Protein AF-A0A535V5L6-F1 (afdb_monomer)

Nearest PDB structures (foldseek):
  7eby-assembly6_F  TM=8.629E-01  e=5.676E-06  Cupriavidus sp. P4-10-C
  4pem-assembly1_B  TM=7.982E-01  e=2.302E-06  Kluyvera cryocrescens
  7ea4-assembly2_B  TM=8.739E-01  e=1.592E-05  Cupriavidus sp. P4-10-C
  4pem-assembly4_H  TM=7.936E-01  e=7.835E-06  Kluyvera cryocrescens
  7ea4-assembly1_A  TM=8.095E-01  e=2.061E-05  Cupriavidus sp. P4-10-C

Secondary structure (DSSP, 8-state):
--HHHHHHHHTT--SS-EEEEEE-TTS-EEEEEES--EEESSS-TTSPPPTTTTTSEEEE--GGGSSEEES-TT-----SS---S-TT-SS----TTTSS--SHHHHHHHHHHHH-SS--HHHHHHHHT--B-HHHHHHHHHHHHHHTTS---HHHHHHHHHH--SS--BTTS-----------

Foldseek 3Di:
DDPVVVLVVLVPAAAAWDWDWDADPVLKTKIFRRYWAFDFQDDDPVDDDDPPRNRDGPDTDPSVLGQMDICDPVSDDDDPQADRDDPPRPGDPDDPPPRGDPCQLVVVVVVLVVVDPDDDPVSVVCSVPAQADSVLVVVLVVVLVVVVPDDDDPVVVVVNVVSDDDDGNGPPDDDDPDPPDDDD

Mean predicted aligned error: 8.03 Å

pLDDT: mean 85.67, std 18.07, range [24.45, 97.88]

Sequence (184 aa):
TNFSQFHSALRLWTAPTQNFVYADDQGHIGMIAAGYYPVVKAGAPWLPLPGTGEADIGGLIPYAAVPQVYDPPDHLVFSANQRPVGNNYPYYLGTTWDLFDNGYRADEIYAELKSLRQLTMQDMERMQSSTHDYLAGLIVPELLGTLHTASLSGEEQQAEALLVPPVELSCASKLIVPLSYSSH

Radius of gyration: 22.86 Å; Cα contacts (8 Å, |Δi|>4): 178; chains: 1; bounding box: 56×50×64 Å

Solvent-accessible surface area (backbone atoms only — not comparable to full-atom values): 11929 Å² total; per-residue (Å²): 133,55,69,68,58,54,55,60,55,44,71,71,42,73,49,78,66,42,80,45,77,48,74,50,97,85,73,49,40,30,36,35,48,38,36,58,47,72,34,58,63,43,86,60,91,91,50,95,69,66,91,85,58,70,36,38,75,70,48,58,67,54,77,90,69,46,54,64,52,66,64,50,96,84,74,70,83,85,86,58,57,40,74,86,68,64,92,82,56,92,68,87,86,72,55,73,86,84,74,30,46,93,32,54,69,40,51,48,54,48,53,53,60,70,72,49,93,72,86,48,72,67,55,54,52,50,61,74,66,56,42,68,40,56,60,55,70,60,47,47,63,57,48,51,66,52,52,78,76,51,94,67,53,77,67,52,51,56,54,53,66,70,67,63,84,78,99,62,64,32,80,82,66,86,87,81,78,84,82,78,81,80,86,129

Structure (mmCIF, N/CA/C/O backbone):
data_AF-A0A535V5L6-F1
#
_entry.id   AF-A0A535V5L6-F1
#
loop_
_atom_site.group_PDB
_atom_site.id
_atom_site.type_symbol
_atom_site.label_atom_id
_atom_site.label_alt_id
_atom_site.label_comp_id
_atom_site.label_asym_id
_atom_site.label_entity_id
_atom_site.label_seq_id
_atom_site.pdbx_PDB_ins_code
_atom_site.Cartn_x
_atom_site.Cartn_y
_atom_site.Cartn_z
_atom_site.occupancy
_atom_site.B_iso_or_equiv
_atom_site.auth_seq_id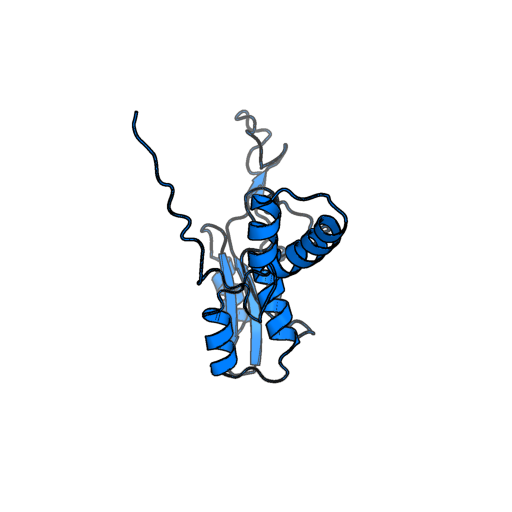
_atom_site.auth_comp_id
_atom_site.auth_asym_id
_atom_site.auth_atom_id
_atom_site.pdbx_PDB_model_num
ATOM 1 N N . THR A 1 1 ? -12.563 -0.660 -22.402 1.00 70.62 1 THR A N 1
ATOM 2 C CA . THR A 1 1 ? -11.123 -0.806 -22.119 1.00 70.62 1 THR A CA 1
ATOM 3 C C . THR A 1 1 ? -10.942 -2.029 -21.260 1.00 70.62 1 THR A C 1
ATOM 5 O O . THR A 1 1 ? -11.609 -2.097 -20.239 1.00 70.62 1 THR A O 1
ATOM 8 N N . ASN A 1 2 ? -10.120 -2.993 -21.671 1.00 92.94 2 ASN A N 1
ATOM 9 C CA . ASN A 1 2 ? -9.852 -4.194 -20.866 1.00 92.94 2 ASN A CA 1
ATOM 10 C C . ASN A 1 2 ? -8.573 -4.033 -20.019 1.00 92.94 2 ASN A C 1
ATOM 12 O O . ASN A 1 2 ? -7.792 -3.099 -20.240 1.00 92.94 2 ASN A O 1
ATOM 16 N N . PHE A 1 3 ? -8.336 -4.955 -19.084 1.00 94.69 3 PHE A N 1
ATOM 17 C CA . PHE A 1 3 ? -7.157 -4.909 -18.217 1.00 94.69 3 PHE A CA 1
ATOM 18 C C . PHE A 1 3 ? -5.843 -4.895 -19.007 1.00 94.69 3 PHE A C 1
ATOM 20 O O . PHE A 1 3 ? -4.929 -4.147 -18.673 1.00 94.69 3 PHE A O 1
ATOM 27 N N . SER A 1 4 ? -5.755 -5.647 -20.110 1.00 96.38 4 SER A N 1
ATOM 28 C CA . SER A 1 4 ? -4.553 -5.652 -20.953 1.00 96.38 4 SER A CA 1
ATOM 29 C C . SER A 1 4 ? -4.228 -4.262 -21.500 1.00 96.38 4 SER A C 1
ATOM 31 O O . SER A 1 4 ? -3.063 -3.876 -21.505 1.00 96.38 4 SER A O 1
ATOM 33 N N . GLN A 1 5 ? -5.228 -3.503 -21.952 1.00 96.62 5 GLN A N 1
ATOM 34 C CA . GLN A 1 5 ? -5.034 -2.135 -22.435 1.00 96.62 5 GLN A CA 1
ATOM 35 C C . GLN A 1 5 ? -4.613 -1.195 -21.299 1.00 96.62 5 GLN A C 1
ATOM 37 O O . GLN A 1 5 ? -3.703 -0.389 -21.487 1.00 96.62 5 GLN A O 1
ATOM 42 N N . PHE A 1 6 ? -5.233 -1.326 -20.122 1.00 96.56 6 PHE A N 1
ATOM 43 C CA . PHE A 1 6 ? -4.882 -0.567 -18.917 1.00 96.56 6 PHE A CA 1
ATOM 44 C C . PHE A 1 6 ? -3.430 -0.824 -18.475 1.00 96.56 6 PHE A C 1
ATOM 46 O O . PHE A 1 6 ? -2.645 0.114 -18.342 1.00 96.56 6 PHE A O 1
ATOM 53 N N . HIS A 1 7 ? -3.041 -2.094 -18.350 1.00 97.12 7 HIS A N 1
ATOM 54 C CA . HIS A 1 7 ? -1.680 -2.521 -18.029 1.00 97.12 7 HIS A CA 1
ATOM 55 C C . HIS A 1 7 ? -0.671 -2.032 -19.084 1.00 97.12 7 HIS A C 1
ATOM 57 O O . HIS A 1 7 ? 0.355 -1.440 -18.755 1.00 97.12 7 HIS A O 1
ATOM 63 N N . SER A 1 8 ? -0.966 -2.192 -20.379 1.00 97.06 8 SER A N 1
ATOM 64 C CA . SER A 1 8 ? -0.081 -1.692 -21.439 1.00 97.06 8 SER A CA 1
ATOM 65 C C . SER A 1 8 ? 0.104 -0.172 -21.404 1.00 97.06 8 SER A C 1
ATOM 67 O O . SER A 1 8 ? 1.213 0.294 -21.661 1.00 97.06 8 SER A O 1
ATOM 69 N N . ALA A 1 9 ? -0.936 0.596 -21.071 1.00 96.69 9 ALA A N 1
ATOM 70 C CA . ALA A 1 9 ? -0.838 2.048 -20.947 1.00 96.69 9 ALA A CA 1
ATOM 71 C C . ALA A 1 9 ? 0.053 2.461 -19.764 1.00 96.69 9 ALA A C 1
ATOM 73 O O . ALA A 1 9 ? 0.915 3.327 -19.913 1.00 96.69 9 ALA A O 1
ATOM 74 N N . LEU A 1 10 ? -0.094 1.802 -18.610 1.00 97.19 10 LEU A N 1
ATOM 75 C CA . LEU A 1 10 ? 0.686 2.110 -17.407 1.00 97.19 10 LEU A CA 1
ATOM 76 C C . LEU A 1 10 ? 2.172 1.752 -17.518 1.00 97.19 10 LEU A C 1
ATOM 78 O O . LEU A 1 10 ? 2.981 2.301 -16.776 1.00 97.19 10 LEU A O 1
ATOM 82 N N . ARG A 1 11 ? 2.572 0.924 -18.489 1.00 96.06 11 ARG A N 1
ATOM 83 C CA . ARG A 1 11 ? 3.993 0.711 -18.813 1.00 96.06 11 ARG A CA 1
ATOM 84 C C . ARG A 1 11 ? 4.722 2.004 -19.200 1.00 96.06 11 ARG A C 1
ATOM 86 O O . ARG A 1 11 ? 5.939 2.083 -19.060 1.00 96.06 11 ARG A O 1
ATOM 93 N N . LEU A 1 12 ? 3.994 2.996 -19.710 1.00 95.12 12 LEU A N 1
ATOM 94 C CA . LEU A 1 12 ? 4.537 4.293 -20.116 1.00 95.12 12 LEU A CA 1
ATOM 95 C C . LEU A 1 12 ? 4.569 5.312 -18.965 1.00 95.12 12 LEU A C 1
ATOM 97 O O . LEU A 1 12 ? 5.020 6.438 -19.162 1.00 95.12 12 LEU A O 1
ATOM 101 N N . TRP A 1 13 ? 4.093 4.944 -17.773 1.00 95.38 13 TRP A N 1
ATOM 102 C CA . TRP A 1 13 ? 4.084 5.823 -16.611 1.00 95.38 13 TRP A CA 1
ATOM 103 C C . TRP A 1 13 ? 5.486 5.940 -16.000 1.00 95.38 13 TRP A C 1
ATOM 105 O O . TRP A 1 13 ? 5.959 5.044 -15.305 1.00 95.38 13 TRP A O 1
ATOM 115 N N . THR A 1 14 ? 6.153 7.067 -16.248 1.00 88.50 14 THR A N 1
ATOM 116 C CA . THR A 1 14 ? 7.508 7.360 -15.741 1.00 88.50 14 THR A CA 1
ATOM 117 C C . THR A 1 14 ? 7.525 8.398 -14.616 1.00 88.50 14 THR A C 1
ATOM 119 O O . THR A 1 14 ? 8.581 8.926 -14.276 1.00 88.50 14 THR A O 1
ATOM 122 N N . ALA A 1 15 ? 6.360 8.741 -14.071 1.00 92.88 15 ALA A N 1
ATOM 123 C CA . ALA A 1 15 ? 6.219 9.659 -12.947 1.00 92.88 15 ALA A CA 1
ATOM 124 C C . ALA A 1 15 ? 6.429 8.921 -11.604 1.00 92.88 15 ALA A C 1
ATOM 126 O O . ALA A 1 15 ? 6.596 7.692 -11.594 1.00 92.88 15 ALA A O 1
ATOM 127 N N . PRO A 1 16 ? 6.443 9.642 -10.464 1.00 91.44 16 PRO A N 1
ATOM 128 C CA . PRO A 1 16 ? 6.449 9.010 -9.152 1.00 91.44 16 PRO A CA 1
ATOM 129 C C . PRO A 1 16 ? 5.359 7.942 -9.008 1.00 91.44 16 PRO A C 1
ATOM 131 O O . PRO A 1 16 ? 4.331 7.955 -9.693 1.00 91.44 16 PRO A O 1
ATOM 134 N N . THR A 1 17 ? 5.638 6.986 -8.131 1.00 91.81 17 THR A N 1
ATOM 135 C CA . THR A 1 17 ? 4.851 5.769 -7.945 1.00 91.81 17 THR A CA 1
ATOM 136 C C . THR A 1 17 ? 3.440 6.075 -7.461 1.00 91.81 17 THR A C 1
ATOM 138 O O . THR A 1 17 ? 3.279 6.839 -6.509 1.00 91.81 17 THR A O 1
ATOM 141 N N . GLN A 1 18 ? 2.437 5.443 -8.067 1.00 93.81 18 GLN A N 1
ATOM 142 C CA . GLN A 1 18 ? 1.047 5.544 -7.639 1.00 93.81 18 GLN A CA 1
ATOM 143 C C . GLN A 1 18 ? 0.321 4.206 -7.794 1.00 93.81 18 GLN A C 1
ATOM 145 O O . GLN A 1 18 ? 0.588 3.443 -8.721 1.00 93.81 18 GLN A O 1
ATOM 150 N N . ASN A 1 19 ? -0.626 3.938 -6.895 1.00 95.38 19 ASN A N 1
ATOM 151 C CA . ASN A 1 19 ? -1.492 2.766 -6.974 1.00 95.38 19 ASN A CA 1
ATOM 152 C C . ASN A 1 19 ? -2.682 3.061 -7.896 1.00 95.38 19 ASN A C 1
ATOM 154 O O . ASN A 1 19 ? -3.569 3.838 -7.549 1.00 95.38 19 ASN A O 1
ATOM 158 N N . PHE A 1 20 ? -2.698 2.444 -9.077 1.00 97.31 20 PHE A N 1
ATOM 159 C CA . PHE A 1 20 ? -3.794 2.553 -10.037 1.00 97.31 20 PHE A CA 1
ATOM 160 C C . PHE A 1 20 ? -4.704 1.337 -9.920 1.00 97.31 20 PHE A C 1
ATOM 162 O O . PHE A 1 20 ? -4.273 0.219 -10.203 1.00 97.31 20 PHE A O 1
ATOM 169 N N . VAL A 1 21 ? -5.956 1.560 -9.528 1.00 96.81 21 VAL A N 1
ATOM 170 C CA . VAL A 1 21 ? -6.982 0.515 -9.413 1.00 96.81 21 VAL A CA 1
ATOM 171 C C . VAL A 1 21 ? -7.769 0.409 -10.722 1.00 96.81 21 VAL A C 1
ATOM 173 O O . VAL A 1 21 ? -8.046 1.414 -11.376 1.00 96.81 21 VAL A O 1
ATOM 176 N N . TYR A 1 22 ? -8.118 -0.818 -11.097 1.00 97.00 22 TYR A N 1
ATOM 177 C CA . TYR A 1 22 ? -8.894 -1.175 -12.277 1.00 97.00 22 TYR A CA 1
ATOM 178 C C . TYR A 1 22 ? -10.139 -1.967 -11.876 1.00 97.00 22 TYR A C 1
ATOM 180 O O . TYR A 1 22 ? -10.058 -2.859 -11.032 1.00 97.00 22 TYR A O 1
ATOM 188 N N . ALA A 1 23 ? -11.258 -1.667 -12.531 1.00 95.31 23 ALA A N 1
ATOM 189 C CA . ALA A 1 23 ? -12.480 -2.461 -12.511 1.00 95.31 23 ALA A CA 1
ATOM 190 C C . ALA A 1 23 ? -13.196 -2.332 -13.868 1.00 95.31 23 ALA A C 1
ATOM 192 O O . ALA A 1 23 ? -13.103 -1.273 -14.502 1.00 95.31 23 ALA A O 1
ATOM 193 N N . ASP A 1 24 ? -13.907 -3.370 -14.312 1.00 95.19 24 ASP A N 1
ATOM 194 C CA . ASP A 1 24 ? -14.709 -3.342 -15.545 1.00 95.19 24 ASP A CA 1
ATOM 195 C C . ASP A 1 24 ? -16.135 -3.897 -15.395 1.00 95.19 24 ASP A C 1
ATOM 197 O O . ASP A 1 24 ? -16.550 -4.359 -14.333 1.00 95.19 24 ASP A O 1
ATOM 201 N N . ASP A 1 25 ? -16.908 -3.805 -16.481 1.00 94.94 25 ASP A N 1
ATOM 202 C CA . ASP A 1 25 ? -18.303 -4.248 -16.571 1.00 94.94 25 ASP A CA 1
ATOM 203 C C . ASP A 1 25 ? -18.465 -5.774 -16.687 1.00 94.94 25 ASP A C 1
ATOM 205 O O . ASP A 1 25 ? -19.591 -6.274 -16.685 1.00 94.94 25 ASP A O 1
ATOM 209 N N . GLN A 1 26 ? -17.357 -6.517 -16.753 1.00 94.56 26 GLN A N 1
ATOM 210 C CA . GLN A 1 26 ? -17.319 -7.981 -16.745 1.00 94.56 26 GLN A CA 1
ATOM 211 C C . GLN A 1 26 ? -16.967 -8.535 -15.358 1.00 94.56 26 GLN A C 1
ATOM 213 O O . GLN A 1 26 ? -16.954 -9.750 -15.164 1.00 94.56 26 GLN A O 1
ATOM 218 N N . GLY A 1 27 ? -16.751 -7.651 -14.378 1.00 91.38 27 GLY A N 1
ATOM 219 C CA . GLY A 1 27 ? -16.455 -8.013 -12.997 1.00 91.38 27 GLY A CA 1
ATOM 220 C C . GLY A 1 27 ? -14.978 -8.296 -12.739 1.00 91.38 27 GLY A C 1
ATOM 221 O O . GLY A 1 27 ? -14.657 -8.843 -11.685 1.00 91.38 27 GLY A O 1
ATOM 222 N N . HIS A 1 28 ? -14.086 -7.928 -13.663 1.00 96.31 28 HIS A N 1
ATOM 223 C CA . HIS A 1 28 ? -12.653 -8.050 -13.439 1.00 96.31 28 HIS A CA 1
ATOM 224 C C . HIS A 1 28 ? -12.128 -6.887 -12.607 1.00 96.31 28 HIS A C 1
ATOM 226 O O . HIS A 1 28 ? -12.522 -5.736 -12.811 1.00 96.31 28 HIS A O 1
ATOM 232 N N . ILE A 1 29 ? -11.188 -7.176 -11.710 1.00 96.69 29 ILE A N 1
ATOM 233 C CA . ILE A 1 29 ? -10.549 -6.175 -10.851 1.00 96.69 29 ILE A CA 1
ATOM 234 C C . ILE A 1 29 ? -9.036 -6.346 -10.844 1.00 96.69 29 ILE A C 1
ATOM 236 O O . ILE A 1 29 ? -8.499 -7.443 -10.983 1.00 96.69 29 ILE A O 1
ATOM 240 N N . GLY A 1 30 ? -8.316 -5.249 -10.655 1.00 96.75 30 GLY A N 1
ATOM 241 C CA . GLY A 1 30 ? -6.866 -5.297 -10.562 1.00 96.75 30 GLY A CA 1
ATOM 242 C C . GLY A 1 30 ? -6.271 -4.020 -10.010 1.00 96.75 30 GLY A C 1
ATOM 243 O O . GLY A 1 30 ? -6.948 -3.008 -9.844 1.00 96.75 30 GLY A O 1
ATOM 244 N N . MET A 1 31 ? -4.980 -4.063 -9.725 1.00 97.62 31 MET A N 1
ATOM 245 C CA . MET A 1 31 ? -4.227 -2.886 -9.321 1.00 97.62 31 MET A CA 1
ATOM 246 C C . MET A 1 31 ? -2.789 -3.003 -9.792 1.00 97.62 31 MET A C 1
ATOM 248 O O . MET A 1 31 ? -2.215 -4.089 -9.778 1.00 97.62 31 MET A O 1
ATOM 252 N N . ILE A 1 32 ? -2.210 -1.876 -10.198 1.00 97.88 32 ILE A N 1
ATOM 253 C CA . ILE A 1 32 ? -0.797 -1.770 -10.553 1.00 97.88 32 ILE A CA 1
ATOM 254 C C . ILE A 1 32 ? -0.221 -0.559 -9.822 1.00 97.88 32 ILE A C 1
ATOM 256 O O . ILE A 1 32 ? -0.707 0.561 -9.989 1.00 97.88 32 ILE A O 1
ATOM 260 N N . ALA A 1 33 ? 0.827 -0.775 -9.030 1.00 96.19 33 ALA A N 1
ATOM 261 C CA . ALA A 1 33 ? 1.614 0.291 -8.416 1.00 96.19 33 ALA A CA 1
ATOM 262 C C . ALA A 1 33 ? 2.580 0.885 -9.458 1.00 96.19 33 ALA A C 1
ATOM 264 O O . ALA A 1 33 ? 3.791 0.702 -9.379 1.00 96.19 33 ALA A O 1
ATOM 265 N N . ALA A 1 34 ? 2.054 1.504 -10.516 1.00 96.56 34 ALA A N 1
ATOM 266 C CA . ALA A 1 34 ? 2.871 1.999 -11.620 1.00 96.56 34 ALA A CA 1
ATOM 267 C C . ALA A 1 34 ? 3.764 3.164 -11.171 1.00 96.56 34 ALA A C 1
ATOM 269 O O . ALA A 1 34 ? 3.335 4.048 -10.430 1.00 96.56 34 ALA A O 1
ATOM 270 N N . GLY A 1 35 ? 5.008 3.196 -11.647 1.00 94.56 35 GLY A N 1
ATOM 271 C CA . GLY A 1 35 ? 5.958 4.213 -11.217 1.00 94.56 35 GLY A CA 1
ATOM 272 C C . GLY A 1 35 ? 7.371 4.025 -11.733 1.00 94.56 35 GLY A C 1
ATOM 273 O O . GLY A 1 35 ? 7.742 2.978 -12.266 1.00 94.56 35 GLY A O 1
ATOM 274 N N . TYR A 1 36 ? 8.175 5.058 -11.507 1.00 93.81 36 TYR A N 1
ATOM 275 C CA . TYR A 1 36 ? 9.618 5.011 -11.671 1.00 93.81 36 TYR A CA 1
ATOM 276 C C . TYR A 1 36 ? 10.289 4.388 -10.436 1.00 93.81 36 TYR A C 1
ATOM 278 O O . TYR A 1 36 ? 10.345 5.008 -9.375 1.00 93.81 36 TYR A O 1
ATOM 286 N N . TYR A 1 37 ? 10.822 3.172 -10.587 1.00 94.06 37 TYR A N 1
ATOM 287 C CA . TYR A 1 37 ? 11.507 2.437 -9.519 1.00 94.06 37 TYR A CA 1
ATOM 288 C C . TYR A 1 37 ? 12.998 2.250 -9.830 1.00 94.06 37 TYR A C 1
ATOM 290 O O . TYR A 1 37 ? 13.361 1.264 -10.481 1.00 94.06 37 TYR A O 1
ATOM 298 N N . PRO A 1 38 ? 13.875 3.173 -9.400 1.00 94.19 38 PRO A N 1
ATOM 299 C CA . PRO A 1 38 ? 15.304 3.064 -9.645 1.00 94.19 38 PRO A CA 1
ATOM 300 C C . PRO A 1 38 ? 15.941 1.955 -8.806 1.00 94.19 38 PRO A C 1
ATOM 302 O O . PRO A 1 38 ? 15.654 1.797 -7.622 1.00 94.19 38 PRO A O 1
ATOM 305 N N . VAL A 1 39 ? 16.863 1.222 -9.426 1.00 95.56 39 VAL A N 1
ATOM 306 C CA . VAL A 1 39 ? 17.721 0.238 -8.765 1.00 95.56 39 VAL A CA 1
ATOM 307 C C . VAL A 1 39 ? 19.141 0.786 -8.767 1.00 95.56 39 VAL A C 1
ATOM 309 O O . VAL A 1 39 ? 19.740 0.976 -9.828 1.00 95.56 39 VAL A O 1
ATOM 312 N N . VAL A 1 40 ? 19.679 1.065 -7.582 1.00 96.06 40 VAL A N 1
ATOM 313 C CA . VAL A 1 40 ? 21.080 1.481 -7.420 1.00 96.06 40 VAL A CA 1
ATOM 314 C C . VAL A 1 40 ? 22.012 0.277 -7.542 1.00 96.06 40 VAL A C 1
ATOM 316 O O . VAL A 1 40 ? 21.648 -0.838 -7.168 1.00 96.06 40 VAL A O 1
ATOM 319 N N . LYS A 1 41 ? 23.219 0.492 -8.071 1.00 96.00 41 LYS A N 1
ATOM 320 C CA . LYS A 1 41 ? 24.215 -0.579 -8.263 1.00 96.00 41 LYS A CA 1
ATOM 321 C C . LYS A 1 41 ? 24.810 -1.095 -6.950 1.00 96.00 41 LYS A C 1
ATOM 323 O O . LYS A 1 41 ? 25.170 -2.266 -6.872 1.00 96.00 41 LYS A O 1
ATOM 328 N N . ALA A 1 42 ? 24.935 -0.230 -5.944 1.00 94.94 42 ALA A N 1
ATOM 329 C CA . ALA A 1 42 ? 25.532 -0.554 -4.655 1.00 94.94 42 ALA A CA 1
ATOM 330 C C . ALA A 1 42 ? 25.006 0.359 -3.537 1.00 94.94 42 ALA A C 1
ATOM 332 O O . ALA A 1 42 ? 24.553 1.475 -3.789 1.00 94.94 42 ALA A O 1
ATOM 333 N N . GLY A 1 43 ? 25.129 -0.109 -2.293 1.00 93.62 43 GLY A N 1
ATOM 334 C CA . GLY A 1 43 ? 24.728 0.633 -1.098 1.00 93.62 43 GLY A CA 1
ATOM 335 C C . GLY A 1 43 ? 23.254 0.464 -0.721 1.00 93.62 43 GLY A C 1
ATOM 336 O O . GLY A 1 43 ? 22.519 -0.327 -1.308 1.00 93.62 43 GLY A O 1
ATOM 337 N N . ALA A 1 44 ? 22.845 1.198 0.311 1.00 91.88 44 ALA A N 1
ATOM 338 C CA . ALA A 1 44 ? 21.489 1.204 0.842 1.00 91.88 44 ALA A CA 1
ATOM 339 C C . ALA A 1 44 ? 20.725 2.435 0.314 1.00 91.88 44 ALA A C 1
ATOM 341 O O . ALA A 1 44 ? 21.079 3.549 0.699 1.00 91.88 44 ALA A O 1
ATOM 342 N N . PRO A 1 45 ? 19.678 2.280 -0.524 1.00 90.62 45 PRO A N 1
ATOM 343 C CA . PRO A 1 45 ? 18.999 3.413 -1.169 1.00 90.62 45 PRO A CA 1
ATOM 344 C C . PRO A 1 45 ? 18.317 4.418 -0.225 1.00 90.62 45 PRO A C 1
ATOM 346 O O . PRO A 1 45 ? 17.907 5.482 -0.674 1.00 90.62 45 PRO A O 1
ATOM 349 N N . TRP A 1 46 ? 18.144 4.078 1.055 1.00 88.56 46 TRP A N 1
ATOM 350 C CA . TRP A 1 46 ? 17.554 4.953 2.078 1.00 88.56 46 TRP A CA 1
ATOM 351 C C . TRP A 1 46 ? 18.582 5.812 2.828 1.00 88.56 46 TRP A C 1
ATOM 353 O O . TRP A 1 46 ? 18.212 6.561 3.727 1.00 88.56 46 TRP A O 1
ATOM 363 N N . LEU A 1 47 ? 19.870 5.698 2.500 1.00 90.88 47 LEU A N 1
ATOM 364 C CA . LEU A 1 47 ? 20.944 6.497 3.088 1.00 90.88 47 LEU A CA 1
ATOM 365 C C . LEU A 1 47 ? 21.585 7.395 2.023 1.00 90.88 47 LEU A C 1
ATOM 367 O O . LEU A 1 47 ? 21.475 7.101 0.832 1.00 90.88 47 LEU A O 1
ATOM 371 N N . PRO A 1 48 ? 22.300 8.465 2.421 1.00 93.06 48 PRO A N 1
ATOM 372 C CA . PRO A 1 48 ? 23.178 9.177 1.504 1.00 93.06 48 PRO A CA 1
ATOM 373 C C . PRO A 1 48 ? 24.149 8.206 0.825 1.00 93.06 48 PRO A C 1
ATOM 375 O O . PRO A 1 48 ? 24.857 7.447 1.490 1.00 93.06 48 PRO A O 1
ATOM 378 N N . LEU A 1 49 ? 24.175 8.236 -0.505 1.00 95.00 49 LEU A N 1
ATOM 379 C CA . LEU A 1 49 ? 25.036 7.390 -1.324 1.00 95.00 49 LEU A CA 1
ATOM 380 C C . LEU A 1 49 ? 26.252 8.185 -1.834 1.00 95.00 49 LEU A C 1
ATOM 382 O O . LEU A 1 49 ? 26.139 9.395 -2.052 1.00 95.00 49 LEU A O 1
ATOM 386 N N . PRO A 1 50 ? 27.414 7.540 -2.051 1.00 94.88 50 PRO A N 1
ATOM 387 C CA . PRO A 1 50 ? 28.573 8.194 -2.652 1.00 94.88 50 PRO A CA 1
ATOM 388 C C . PRO A 1 50 ? 28.280 8.703 -4.071 1.00 94.88 50 PRO A C 1
ATOM 390 O O . PRO A 1 50 ? 27.786 7.959 -4.914 1.00 94.88 50 PRO A O 1
ATOM 393 N N . GLY A 1 51 ? 28.650 9.954 -4.357 1.00 94.50 51 GLY A N 1
ATOM 394 C CA . GLY A 1 51 ? 28.524 10.576 -5.685 1.00 94.50 51 GLY A CA 1
ATOM 395 C C . GLY A 1 51 ? 29.663 10.245 -6.658 1.00 94.50 51 GLY A C 1
ATOM 396 O O . GLY A 1 51 ? 29.892 10.989 -7.606 1.00 94.50 51 GLY A O 1
ATOM 397 N N . THR A 1 52 ? 30.424 9.182 -6.394 1.00 96.38 52 THR A N 1
ATOM 398 C CA . THR A 1 52 ? 31.600 8.747 -7.170 1.00 96.38 52 THR A CA 1
ATOM 399 C C . THR A 1 52 ? 31.258 7.767 -8.303 1.00 96.38 52 THR A C 1
ATOM 401 O O . THR A 1 52 ? 32.129 7.413 -9.094 1.00 96.38 52 THR A O 1
ATOM 404 N N . GLY A 1 53 ? 29.978 7.397 -8.441 1.00 95.75 53 GLY A N 1
ATOM 405 C CA . GLY A 1 53 ? 29.438 6.597 -9.547 1.00 95.75 53 GLY A CA 1
ATOM 406 C C . GLY A 1 53 ? 29.179 5.121 -9.218 1.00 95.75 53 GLY A C 1
ATOM 407 O O . GLY A 1 53 ? 28.407 4.449 -9.906 1.00 95.75 53 GLY A O 1
ATOM 408 N N . GLU A 1 54 ? 29.764 4.589 -8.140 1.00 95.94 54 GLU A N 1
ATOM 409 C CA . GLU A 1 54 ? 29.592 3.188 -7.724 1.00 95.94 54 GLU A CA 1
ATOM 410 C C . GLU A 1 54 ? 28.159 2.885 -7.272 1.00 95.94 54 GLU A C 1
ATOM 412 O O . GLU A 1 54 ? 27.692 1.756 -7.418 1.00 95.94 54 GLU A O 1
ATOM 417 N N . ALA A 1 55 ? 27.458 3.892 -6.749 1.00 96.69 55 ALA A N 1
ATOM 418 C CA . ALA A 1 55 ? 26.079 3.798 -6.279 1.00 96.69 55 ALA A CA 1
ATOM 419 C C . ALA A 1 55 ? 25.055 4.391 -7.266 1.00 96.69 55 ALA A C 1
ATOM 421 O O . ALA A 1 55 ? 23.882 4.538 -6.921 1.00 96.69 55 ALA A O 1
ATOM 422 N N . ASP A 1 56 ? 25.475 4.713 -8.496 1.00 96.75 56 ASP A N 1
ATOM 423 C CA . ASP A 1 56 ? 24.574 5.235 -9.524 1.00 96.75 56 ASP A CA 1
ATOM 424 C C . ASP A 1 56 ? 23.415 4.274 -9.806 1.00 96.75 56 ASP A C 1
ATOM 426 O O . ASP A 1 56 ? 23.504 3.054 -9.617 1.00 96.75 56 ASP A O 1
ATOM 430 N N . ILE A 1 57 ? 22.333 4.829 -10.352 1.00 95.88 57 ILE A N 1
ATOM 431 C CA . ILE A 1 57 ? 21.210 4.053 -10.875 1.00 95.88 57 ILE A CA 1
ATOM 432 C C . ILE A 1 57 ? 21.735 3.120 -11.980 1.00 95.88 57 ILE A C 1
ATOM 434 O O . ILE A 1 57 ? 22.277 3.558 -12.994 1.00 95.88 57 ILE A O 1
ATOM 438 N N . GLY A 1 58 ? 21.603 1.812 -11.763 1.00 95.94 58 GLY A N 1
ATOM 439 C CA . GLY A 1 58 ? 22.006 0.760 -12.701 1.00 95.94 58 GLY A CA 1
ATOM 440 C C . GLY A 1 58 ? 20.877 0.282 -13.607 1.00 95.94 58 GLY A C 1
ATOM 441 O O . GLY A 1 58 ? 21.124 -0.440 -14.569 1.00 95.94 58 GLY A O 1
ATOM 442 N N . GLY A 1 59 ? 19.644 0.680 -13.309 1.00 95.56 59 GLY A N 1
ATOM 443 C CA . GLY A 1 59 ? 18.462 0.324 -14.074 1.00 95.56 59 GLY A CA 1
ATOM 444 C C . GLY A 1 59 ? 17.191 0.606 -13.289 1.00 95.56 59 GLY A C 1
ATOM 445 O O . GLY A 1 59 ? 17.216 1.283 -12.261 1.00 95.56 59 GLY A O 1
ATOM 446 N N . LEU A 1 60 ? 16.086 0.060 -13.784 1.00 95.75 60 LEU A N 1
ATOM 447 C CA . LEU A 1 60 ? 14.779 0.121 -13.139 1.00 95.75 60 LEU A CA 1
ATOM 448 C C . LEU A 1 60 ? 14.311 -1.286 -12.785 1.00 95.75 60 LEU A C 1
ATOM 450 O O . LEU A 1 60 ? 14.729 -2.259 -13.420 1.00 95.75 60 LEU A O 1
ATOM 454 N N . ILE A 1 61 ? 13.400 -1.388 -11.818 1.00 96.44 61 ILE A N 1
ATOM 455 C CA . ILE A 1 61 ? 12.636 -2.623 -11.624 1.00 96.44 61 ILE A CA 1
ATOM 456 C C . ILE A 1 61 ? 11.952 -2.969 -12.961 1.00 96.44 61 ILE A C 1
ATOM 458 O O . ILE A 1 61 ? 11.278 -2.108 -13.537 1.00 96.44 61 ILE A O 1
ATOM 462 N N . PRO A 1 62 ? 12.112 -4.199 -13.491 1.00 96.38 62 PRO A N 1
ATOM 463 C CA . PRO A 1 62 ? 11.417 -4.615 -14.702 1.00 96.38 62 PRO A CA 1
ATOM 464 C C . PRO A 1 62 ? 9.907 -4.446 -14.539 1.00 96.38 62 PRO A C 1
ATOM 466 O O . PRO A 1 62 ? 9.360 -4.807 -13.504 1.00 96.38 62 PRO A O 1
ATOM 469 N N . TYR A 1 63 ? 9.208 -3.964 -15.570 1.00 96.38 63 TYR A N 1
ATOM 470 C CA . TYR A 1 63 ? 7.768 -3.690 -15.463 1.00 96.38 63 TYR A CA 1
ATOM 471 C C . TYR A 1 63 ? 6.944 -4.913 -15.016 1.00 96.38 63 TYR A C 1
ATOM 473 O O . TYR A 1 63 ? 6.023 -4.782 -14.224 1.00 96.38 63 TYR A O 1
ATOM 481 N N . ALA A 1 64 ? 7.329 -6.119 -15.445 1.00 96.06 64 ALA A N 1
ATOM 482 C CA . ALA A 1 64 ? 6.691 -7.365 -15.010 1.00 96.06 64 ALA A CA 1
ATOM 483 C C . ALA A 1 64 ? 6.868 -7.664 -13.508 1.00 96.06 64 ALA A C 1
ATOM 485 O O . ALA A 1 64 ? 6.093 -8.426 -12.942 1.00 96.06 64 ALA A O 1
ATOM 486 N N . ALA A 1 65 ? 7.886 -7.085 -12.870 1.00 97.00 65 ALA A N 1
ATOM 487 C CA . ALA A 1 65 ? 8.130 -7.213 -11.442 1.00 97.00 65 ALA A CA 1
ATOM 488 C C . ALA A 1 65 ? 7.475 -6.097 -10.617 1.00 97.00 65 ALA A C 1
ATOM 490 O O . ALA A 1 65 ? 7.358 -6.270 -9.413 1.00 97.00 65 ALA A O 1
ATOM 491 N N . VAL A 1 66 ? 7.026 -4.989 -11.225 1.00 96.94 66 VAL A N 1
ATOM 492 C CA . VAL A 1 66 ? 6.288 -3.928 -10.512 1.00 96.94 66 VAL A CA 1
ATOM 493 C C . VAL A 1 66 ? 5.089 -4.541 -9.771 1.00 96.94 66 VAL A C 1
ATOM 495 O O . VAL A 1 66 ? 4.410 -5.386 -10.362 1.00 96.94 66 VAL A O 1
ATOM 498 N N . PRO A 1 67 ? 4.809 -4.148 -8.508 1.00 96.50 67 PRO A N 1
ATOM 499 C CA . PRO A 1 67 ? 3.702 -4.713 -7.745 1.00 96.50 67 PRO A CA 1
ATOM 500 C C . PRO A 1 67 ? 2.376 -4.564 -8.484 1.00 96.50 67 PRO A C 1
ATOM 502 O O . PRO A 1 67 ? 1.950 -3.455 -8.817 1.00 96.50 67 PRO A O 1
ATOM 505 N N . GLN A 1 68 ? 1.739 -5.698 -8.750 1.00 96.88 68 GLN A N 1
ATOM 506 C CA . GLN A 1 68 ? 0.503 -5.756 -9.509 1.00 96.88 68 GLN A CA 1
ATOM 507 C C . GLN A 1 68 ? -0.295 -7.015 -9.194 1.00 96.88 68 GLN A C 1
AT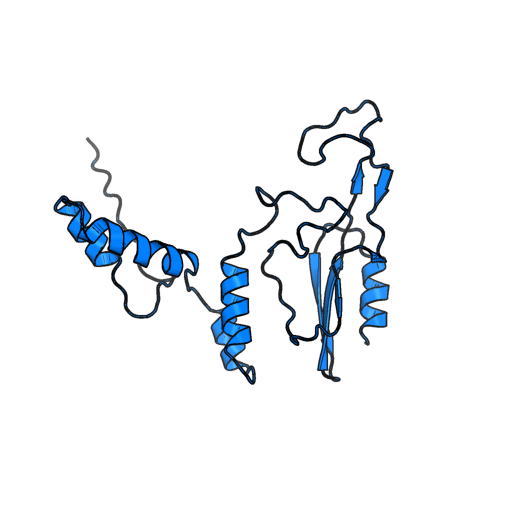OM 509 O O . GLN A 1 68 ? 0.266 -8.048 -8.828 1.00 96.88 68 GLN A O 1
ATOM 514 N N . VAL A 1 69 ? -1.608 -6.920 -9.373 1.00 96.50 69 VAL A N 1
ATOM 515 C CA . VAL A 1 69 ? -2.554 -8.019 -9.194 1.00 96.50 69 VAL A CA 1
ATOM 516 C C . VAL A 1 69 ? -3.712 -7.867 -10.177 1.00 96.50 69 VAL A C 1
ATOM 518 O O . VAL A 1 69 ? -4.110 -6.747 -10.506 1.00 96.50 69 VAL A O 1
ATOM 521 N N . TYR A 1 70 ? -4.244 -8.991 -10.645 1.00 97.62 70 TYR A N 1
ATOM 522 C CA . TYR A 1 70 ? -5.419 -9.064 -11.505 1.00 97.62 70 TYR A CA 1
ATOM 523 C C . TYR A 1 70 ? -6.226 -10.304 -11.127 1.00 97.62 70 TYR A C 1
ATOM 525 O O . TYR A 1 7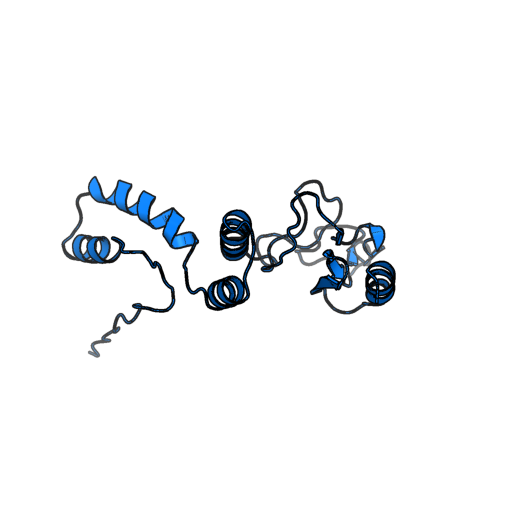0 ? -5.637 -11.377 -10.995 1.00 97.62 70 TYR A O 1
ATOM 533 N N . ASP A 1 71 ? -7.527 -10.129 -10.902 1.00 97.44 71 ASP A N 1
ATOM 534 C CA . ASP A 1 71 ? -8.477 -11.149 -10.445 1.00 97.44 71 ASP A CA 1
ATOM 535 C C . ASP A 1 71 ? -7.929 -12.052 -9.325 1.00 97.44 71 ASP A C 1
ATOM 537 O O . ASP A 1 71 ? -7.782 -13.268 -9.502 1.00 97.44 71 ASP A O 1
ATOM 541 N N . PRO A 1 72 ? -7.590 -11.476 -8.153 1.00 94.88 72 PRO A N 1
ATOM 542 C CA . PRO A 1 72 ? -7.116 -12.275 -7.037 1.00 94.88 72 PRO A CA 1
ATOM 543 C C . PRO A 1 72 ? -8.213 -13.242 -6.557 1.00 94.88 72 PRO A C 1
ATOM 545 O O . PRO A 1 72 ? -9.402 -12.922 -6.625 1.00 94.88 72 PRO A O 1
ATOM 548 N N . PRO A 1 73 ? -7.838 -14.422 -6.033 1.00 92.44 73 PRO A N 1
ATOM 549 C CA . PRO A 1 73 ? -8.787 -15.478 -5.667 1.00 92.44 73 PRO A CA 1
ATOM 550 C C . PRO A 1 73 ? -9.712 -15.117 -4.497 1.00 92.44 73 PRO A C 1
ATOM 552 O O . PRO A 1 73 ? -10.734 -15.769 -4.302 1.00 92.44 73 PRO A O 1
ATOM 555 N N . ASP A 1 74 ? -9.355 -14.117 -3.693 1.00 88.62 74 ASP A N 1
ATOM 556 C CA . ASP A 1 74 ? -10.205 -13.584 -2.628 1.00 88.62 74 ASP A CA 1
ATOM 557 C C . ASP A 1 74 ? -11.155 -12.480 -3.114 1.00 88.62 74 ASP A C 1
ATOM 559 O O . ASP A 1 74 ? -11.985 -12.023 -2.331 1.00 88.62 74 ASP A O 1
ATOM 563 N N . HIS A 1 75 ? -11.066 -12.098 -4.394 1.00 90.69 75 HIS A N 1
ATOM 564 C CA . HIS A 1 75 ? -11.863 -11.062 -5.044 1.00 90.69 75 HIS A CA 1
ATOM 565 C C . HIS A 1 75 ? -11.768 -9.685 -4.370 1.00 90.69 75 HIS A C 1
ATOM 567 O O . HIS A 1 75 ? -12.709 -8.895 -4.444 1.00 90.69 75 HIS A O 1
ATOM 573 N N . LEU A 1 76 ? -10.631 -9.374 -3.736 1.00 91.38 76 LEU A N 1
ATOM 574 C CA . LEU A 1 76 ? -10.395 -8.089 -3.082 1.00 91.38 76 LEU A CA 1
ATOM 575 C C . LEU A 1 76 ? -9.180 -7.368 -3.666 1.00 91.38 76 LEU A C 1
ATOM 577 O O . LEU A 1 76 ? -8.095 -7.925 -3.804 1.00 91.38 76 LEU A O 1
ATOM 581 N N . VAL A 1 77 ? -9.352 -6.080 -3.955 1.00 93.69 77 VAL A N 1
ATOM 582 C CA . VAL A 1 77 ? -8.271 -5.168 -4.341 1.00 93.69 77 VAL A CA 1
ATOM 583 C C . VAL A 1 77 ? -8.488 -3.845 -3.620 1.00 93.69 77 VAL A C 1
ATOM 585 O O . VAL A 1 77 ? -9.529 -3.213 -3.778 1.00 93.69 77 VAL A O 1
ATOM 588 N N . PHE A 1 78 ? -7.506 -3.416 -2.832 1.00 94.12 78 PHE A N 1
ATOM 589 C CA . PHE A 1 78 ? -7.561 -2.154 -2.101 1.00 94.12 78 PHE A CA 1
ATOM 590 C C . PHE A 1 78 ? -6.154 -1.618 -1.827 1.00 94.12 78 PHE A C 1
ATOM 592 O O . PHE A 1 78 ? -5.171 -2.359 -1.785 1.00 94.12 78 PHE A O 1
ATOM 599 N N . SER A 1 79 ? -6.061 -0.308 -1.618 1.00 94.69 79 SER A N 1
ATOM 600 C CA . SER A 1 79 ? -4.827 0.364 -1.232 1.00 94.69 79 SER A CA 1
ATOM 601 C C . SER A 1 79 ? -5.141 1.513 -0.286 1.00 94.69 79 SER A C 1
ATOM 603 O O . SER A 1 79 ? -5.908 2.414 -0.607 1.00 94.69 79 SER A O 1
ATOM 605 N N . ALA A 1 80 ? -4.435 1.515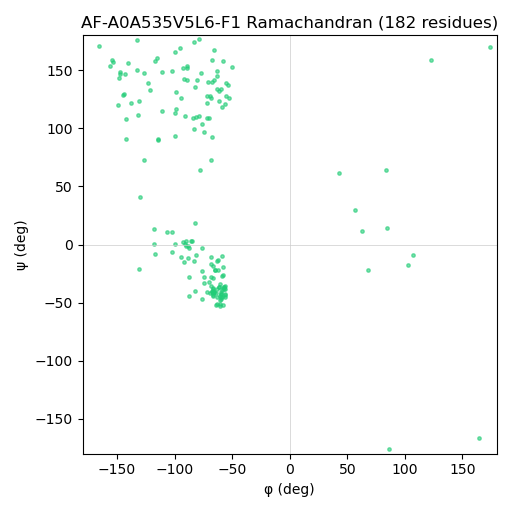 0.828 1.00 94.56 80 ALA A N 1
ATOM 606 C CA . ALA A 1 80 ? -4.379 2.547 1.838 1.00 94.56 80 ALA A CA 1
ATOM 607 C C . ALA A 1 80 ? -2.910 2.886 2.158 1.00 94.56 80 ALA A C 1
ATOM 609 O O . ALA A 1 80 ? -2.537 3.070 3.307 1.00 94.56 80 ALA A O 1
ATOM 610 N N . ASN A 1 81 ? -2.055 2.962 1.131 1.00 92.75 81 ASN A N 1
ATOM 611 C CA . ASN A 1 81 ? -0.622 3.284 1.256 1.00 92.75 81 ASN A CA 1
ATOM 612 C C . ASN A 1 81 ? 0.200 2.269 2.077 1.00 92.75 81 ASN A C 1
ATOM 614 O O . ASN A 1 81 ? 1.363 2.534 2.384 1.00 92.75 81 ASN A O 1
ATOM 618 N N . GLN A 1 82 ? -0.368 1.104 2.395 1.00 92.69 82 GLN A N 1
ATOM 619 C CA . GLN A 1 82 ? 0.363 -0.021 2.962 1.00 92.69 82 GLN A CA 1
ATOM 620 C C . GLN A 1 82 ? 1.347 -0.598 1.938 1.00 92.69 82 GLN A C 1
ATOM 622 O O . GLN A 1 82 ? 1.182 -0.446 0.723 1.00 92.69 82 GLN A O 1
ATOM 627 N N . ARG A 1 83 ? 2.368 -1.307 2.423 1.00 92.94 83 ARG A N 1
ATOM 628 C CA . ARG A 1 83 ? 3.344 -1.976 1.556 1.00 92.94 83 ARG A CA 1
ATOM 629 C C . ARG A 1 83 ? 2.643 -3.026 0.668 1.00 92.94 83 ARG A C 1
ATOM 631 O O . ARG A 1 83 ? 2.033 -3.944 1.208 1.00 92.94 83 ARG A O 1
ATOM 638 N N . PRO A 1 84 ? 2.764 -2.964 -0.674 1.00 91.75 84 PRO A N 1
ATOM 639 C CA . PRO A 1 84 ? 1.960 -3.793 -1.583 1.00 91.75 84 PRO A CA 1
ATOM 640 C C . PRO A 1 84 ? 2.527 -5.202 -1.832 1.00 91.75 84 PRO A C 1
ATOM 642 O O . PRO A 1 84 ? 2.006 -5.943 -2.660 1.00 91.75 84 PRO A O 1
ATOM 645 N N . VAL A 1 85 ? 3.630 -5.573 -1.177 1.00 93.00 85 VAL A N 1
ATOM 646 C CA . VAL A 1 85 ? 4.343 -6.839 -1.407 1.00 93.00 85 VAL A CA 1
ATOM 647 C C . VAL A 1 85 ? 4.829 -7.443 -0.093 1.00 93.00 85 VAL A C 1
ATOM 649 O O . VAL A 1 85 ? 5.058 -6.731 0.886 1.00 93.00 85 VAL A O 1
ATOM 652 N N . GLY A 1 86 ? 5.038 -8.762 -0.084 1.00 90.69 86 GLY A N 1
ATOM 653 C CA . GLY A 1 86 ? 5.583 -9.494 1.062 1.00 90.69 86 GLY A CA 1
ATOM 654 C C . GLY A 1 86 ? 7.104 -9.370 1.219 1.00 90.69 86 GLY A C 1
ATOM 655 O O . GLY A 1 86 ? 7.799 -8.764 0.397 1.00 90.69 86 GLY A O 1
ATOM 656 N N . ASN A 1 87 ? 7.644 -9.970 2.280 1.00 88.75 87 ASN A N 1
ATOM 657 C CA . ASN A 1 87 ? 9.069 -9.871 2.642 1.00 88.75 87 ASN A CA 1
ATOM 658 C C . ASN A 1 87 ? 10.022 -10.507 1.618 1.00 88.75 87 ASN A C 1
ATOM 660 O O . ASN A 1 87 ? 11.183 -10.123 1.546 1.00 88.75 87 ASN A O 1
ATOM 664 N N . ASN A 1 88 ? 9.526 -11.433 0.795 1.00 92.81 88 ASN A N 1
ATOM 665 C CA . ASN A 1 88 ? 10.323 -12.140 -0.211 1.00 92.81 88 ASN A CA 1
ATOM 666 C C . ASN A 1 88 ? 10.432 -11.386 -1.549 1.00 92.81 88 ASN A C 1
ATOM 668 O O . ASN A 1 88 ? 10.988 -11.918 -2.508 1.00 92.81 88 ASN A O 1
ATOM 672 N N . TYR A 1 89 ? 9.867 -10.179 -1.652 1.00 94.94 89 TYR A N 1
ATOM 673 C CA . TYR A 1 89 ? 9.947 -9.385 -2.874 1.00 94.94 89 TYR A CA 1
ATOM 674 C C . TYR A 1 89 ? 11.392 -8.904 -3.113 1.00 94.94 89 TYR A C 1
ATOM 676 O O . TYR A 1 89 ? 11.977 -8.295 -2.216 1.00 94.94 89 TYR A O 1
ATOM 684 N N . PRO A 1 90 ? 11.984 -9.161 -4.295 1.00 94.00 90 PRO A N 1
ATOM 685 C CA . PRO A 1 90 ? 13.436 -9.084 -4.478 1.00 94.00 90 PRO A CA 1
ATOM 686 C C . PRO A 1 90 ? 13.972 -7.666 -4.700 1.00 94.00 90 PRO A C 1
ATOM 688 O O . PRO A 1 90 ? 15.186 -7.475 -4.728 1.00 94.00 90 PRO A O 1
ATOM 691 N N . TYR A 1 91 ? 13.097 -6.676 -4.884 1.00 94.06 91 TYR A N 1
ATOM 692 C CA . TYR A 1 91 ? 13.501 -5.297 -5.138 1.00 94.06 91 TYR A CA 1
ATOM 693 C C . TYR A 1 91 ? 13.177 -4.388 -3.956 1.00 94.06 91 TYR A C 1
ATOM 695 O O . TYR A 1 91 ? 12.175 -4.550 -3.258 1.00 94.06 91 TYR A O 1
ATOM 703 N N . TYR A 1 92 ? 14.013 -3.374 -3.769 1.00 91.81 92 TYR A N 1
ATOM 704 C CA . TYR A 1 92 ? 13.754 -2.315 -2.809 1.00 91.81 92 TYR A CA 1
ATOM 705 C C . TYR A 1 92 ? 12.627 -1.397 -3.309 1.00 91.81 92 TYR A C 1
ATOM 707 O O . TYR A 1 92 ? 12.693 -0.894 -4.428 1.00 91.81 92 TYR A O 1
ATOM 715 N N . LEU A 1 93 ? 11.609 -1.166 -2.472 1.00 90.44 93 LEU A N 1
ATOM 716 C CA . LEU A 1 93 ? 10.490 -0.246 -2.751 1.00 90.44 93 LEU A CA 1
ATOM 717 C C .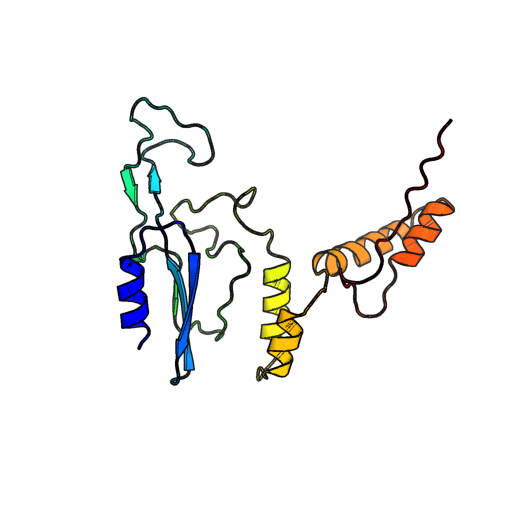 LEU A 1 93 ? 10.407 0.926 -1.764 1.00 90.44 93 LEU A C 1
ATOM 719 O O . LEU A 1 93 ? 9.485 1.727 -1.853 1.00 90.44 93 LEU A O 1
ATOM 723 N N . GLY A 1 94 ? 11.321 1.001 -0.799 1.00 86.31 94 GLY A N 1
ATOM 724 C CA . GLY A 1 94 ? 11.161 1.830 0.393 1.00 86.31 94 GLY A CA 1
ATOM 725 C C . GLY A 1 94 ? 11.251 1.003 1.672 1.00 86.31 94 GLY A C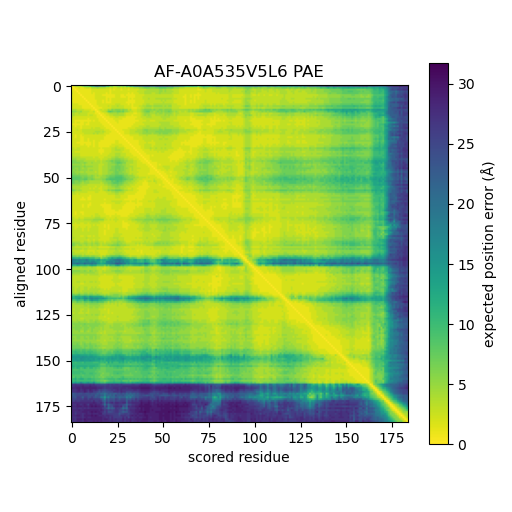 1
ATOM 726 O O . GLY A 1 94 ? 11.042 -0.216 1.657 1.00 86.31 94 GLY A O 1
ATOM 727 N N . THR A 1 95 ? 11.559 1.666 2.782 1.00 74.44 95 THR A N 1
ATOM 728 C CA . THR A 1 95 ? 11.444 1.095 4.126 1.00 74.44 95 THR A CA 1
ATOM 729 C C . THR A 1 95 ? 10.044 1.361 4.679 1.00 74.44 95 THR A C 1
ATOM 731 O O . THR A 1 95 ? 9.397 2.350 4.333 1.00 74.44 95 THR A O 1
ATOM 734 N N . THR A 1 96 ? 9.570 0.483 5.562 1.00 65.00 96 THR A N 1
ATOM 735 C CA . THR A 1 96 ? 8.306 0.679 6.293 1.00 65.00 96 THR A CA 1
ATOM 736 C C . THR A 1 96 ? 8.374 1.819 7.309 1.00 65.00 96 THR A C 1
ATOM 738 O O . THR A 1 96 ? 7.347 2.196 7.845 1.00 65.00 96 THR A O 1
ATOM 741 N N . TRP A 1 97 ? 9.569 2.348 7.590 1.00 61.34 97 TRP A N 1
ATOM 742 C CA . TRP A 1 97 ? 9.790 3.383 8.600 1.00 61.34 97 TRP A CA 1
ATOM 743 C C . TRP A 1 97 ? 9.310 4.775 8.153 1.00 61.34 97 TRP A C 1
ATOM 745 O O . TRP A 1 97 ? 8.810 5.516 8.988 1.00 61.34 97 TRP A O 1
ATOM 755 N N . ASP A 1 98 ? 9.396 5.106 6.855 1.00 59.69 98 ASP A N 1
ATOM 756 C CA . ASP A 1 98 ? 9.101 6.472 6.375 1.00 59.69 98 ASP A CA 1
ATOM 757 C C . ASP A 1 98 ? 8.148 6.555 5.171 1.00 59.69 98 ASP A C 1
ATOM 759 O O . ASP A 1 98 ? 7.580 7.615 4.914 1.00 59.69 98 ASP A O 1
ATOM 763 N N . LEU A 1 99 ? 7.994 5.481 4.384 1.00 75.75 99 LEU A N 1
ATOM 764 C CA . LEU A 1 99 ? 7.381 5.574 3.045 1.00 75.75 99 LEU A CA 1
ATOM 765 C C . LEU A 1 99 ? 6.072 4.796 2.881 1.00 75.75 99 LEU A C 1
ATOM 767 O O . LEU A 1 99 ? 5.412 4.934 1.851 1.00 75.75 99 LEU A O 1
ATOM 771 N N . PHE A 1 100 ? 5.692 3.993 3.875 1.00 89.00 100 PHE A N 1
ATOM 772 C CA . PHE A 1 100 ? 4.444 3.234 3.872 1.00 89.00 100 PHE A CA 1
ATOM 773 C C . PHE A 1 100 ? 3.655 3.516 5.144 1.00 89.00 100 PHE A C 1
ATOM 775 O O 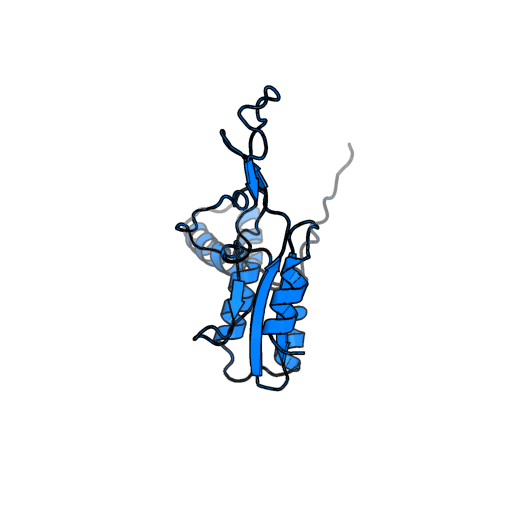. PHE A 1 100 ? 4.230 3.735 6.206 1.00 89.00 100 PHE A O 1
ATOM 782 N N . ASP A 1 101 ? 2.332 3.488 5.024 1.00 90.44 101 ASP A N 1
ATOM 783 C CA . ASP A 1 101 ? 1.445 3.517 6.182 1.00 90.44 101 ASP A CA 1
ATOM 784 C C . ASP A 1 101 ? 1.665 2.255 7.033 1.00 90.44 101 ASP A C 1
ATOM 786 O O . ASP A 1 101 ? 1.914 1.169 6.494 1.00 90.44 101 ASP A O 1
ATOM 790 N N . ASN A 1 102 ? 1.558 2.395 8.357 1.00 88.38 102 ASN A N 1
ATOM 791 C CA . ASN A 1 102 ? 1.724 1.294 9.311 1.00 88.38 102 ASN A CA 1
ATOM 792 C C . ASN A 1 102 ? 0.674 0.184 9.145 1.00 88.38 102 ASN A C 1
ATOM 794 O O . ASN A 1 102 ? 0.857 -0.905 9.682 1.00 88.38 102 ASN A O 1
ATOM 798 N N . GLY A 1 103 ? -0.401 0.438 8.396 1.00 90.56 103 GLY A N 1
ATOM 799 C CA . GLY A 1 103 ? -1.353 -0.577 7.963 1.00 90.56 103 GLY A CA 1
ATOM 800 C C . GLY A 1 103 ? -2.694 -0.524 8.678 1.00 90.56 103 GLY A C 1
ATOM 801 O O . GLY A 1 103 ? -3.624 -1.148 8.194 1.00 90.56 103 GLY A O 1
ATOM 802 N N . TYR A 1 104 ? -2.863 0.270 9.739 1.00 90.88 104 TYR A N 1
ATOM 803 C CA . TYR A 1 104 ? -4.112 0.294 10.517 1.00 90.88 104 TYR A CA 1
ATOM 804 C C . TYR A 1 104 ? -5.350 0.612 9.670 1.00 90.88 104 TYR A C 1
ATOM 806 O O . TYR A 1 104 ? -6.368 -0.066 9.767 1.00 90.88 104 TYR A O 1
ATOM 814 N N . ARG A 1 105 ? -5.247 1.586 8.761 1.00 92.06 105 ARG A N 1
ATOM 815 C CA . ARG A 1 105 ? -6.330 1.909 7.820 1.00 92.06 105 ARG A CA 1
ATOM 816 C C . ARG A 1 105 ? -6.553 0.803 6.786 1.00 92.06 105 ARG A C 1
ATOM 818 O O . ARG A 1 105 ? -7.681 0.567 6.369 1.00 92.06 105 ARG A O 1
ATOM 825 N N . ALA A 1 106 ? -5.483 0.140 6.352 1.00 92.81 106 ALA A N 1
ATOM 826 C CA . ALA A 1 106 ? -5.576 -0.988 5.431 1.00 92.81 106 ALA A CA 1
ATOM 827 C C . ALA A 1 106 ? -6.260 -2.193 6.101 1.00 92.81 106 ALA A C 1
ATOM 829 O O . ALA A 1 106 ? -7.103 -2.829 5.474 1.00 92.81 106 ALA A O 1
ATOM 830 N N . ASP A 1 107 ? -5.936 -2.462 7.365 1.00 91.69 107 ASP A N 1
ATOM 831 C CA . ASP A 1 107 ? -6.529 -3.526 8.171 1.00 91.69 107 ASP A CA 1
ATOM 832 C C . ASP A 1 107 ? -8.013 -3.266 8.441 1.00 91.69 107 ASP A C 1
ATOM 834 O O . ASP A 1 107 ? -8.816 -4.189 8.318 1.00 91.69 107 ASP A O 1
ATOM 838 N N . GLU A 1 108 ? -8.399 -2.017 8.724 1.00 91.19 108 GLU A N 1
ATOM 839 C CA . GLU A 1 108 ? -9.808 -1.630 8.862 1.00 91.19 108 GLU A CA 1
ATOM 840 C C . GLU A 1 108 ? -10.592 -1.881 7.568 1.00 91.19 108 GLU A C 1
ATOM 842 O O . GLU A 1 108 ? -11.584 -2.611 7.578 1.00 91.19 108 GLU A O 1
ATOM 847 N N . ILE A 1 109 ? -10.103 -1.356 6.437 1.00 92.62 109 ILE A N 1
ATOM 848 C CA . ILE A 1 109 ? -10.721 -1.573 5.119 1.00 92.62 109 ILE A CA 1
ATOM 849 C C . ILE A 1 109 ? -10.830 -3.073 4.824 1.00 92.62 109 ILE A C 1
ATOM 851 O O . ILE A 1 109 ? -11.873 -3.550 4.380 1.00 92.62 109 ILE A O 1
ATOM 855 N N . TYR A 1 110 ? -9.771 -3.840 5.089 1.00 91.56 110 TYR A N 1
ATOM 856 C CA . TYR A 1 110 ? -9.773 -5.280 4.868 1.00 91.56 110 TYR A CA 1
ATOM 857 C C . TYR A 1 110 ? -10.794 -6.004 5.753 1.00 91.56 110 TYR A C 1
ATOM 859 O O . TYR A 1 110 ? -11.536 -6.853 5.256 1.00 91.56 110 TYR A O 1
ATOM 867 N N . ALA A 1 111 ? -10.867 -5.670 7.043 1.00 89.12 111 ALA A N 1
ATOM 868 C CA . ALA A 1 111 ? -11.822 -6.260 7.974 1.00 89.12 111 ALA A CA 1
ATOM 869 C C . ALA A 1 111 ? -13.270 -5.995 7.536 1.00 89.12 111 ALA A C 1
ATOM 871 O O . ALA A 1 111 ? -14.081 -6.927 7.506 1.00 89.12 111 ALA A O 1
ATOM 872 N N . GLU A 1 112 ? -13.582 -4.763 7.122 1.00 89.56 112 GLU A N 1
ATOM 873 C CA . GLU A 1 112 ? -14.906 -4.419 6.602 1.00 89.56 112 GLU A CA 1
ATOM 874 C C . GLU A 1 112 ? -15.220 -5.180 5.308 1.00 89.56 112 GLU A C 1
ATOM 876 O O . GLU A 1 112 ? -16.231 -5.887 5.251 1.00 89.56 112 GLU A O 1
ATOM 881 N N . LEU A 1 113 ? -14.329 -5.131 4.309 1.00 90.88 113 LEU A N 1
ATOM 882 C CA . LEU A 1 113 ? -14.503 -5.828 3.028 1.00 90.88 113 LEU A CA 1
ATOM 883 C C . LEU A 1 113 ? -14.688 -7.343 3.204 1.00 90.88 113 LEU A C 1
ATOM 885 O O . LEU A 1 113 ? -15.482 -7.954 2.495 1.00 90.88 113 LEU A O 1
ATOM 889 N N . LYS A 1 114 ? -13.991 -7.961 4.165 1.00 89.56 114 LYS A N 1
ATOM 890 C CA . LYS A 1 114 ? -14.119 -9.397 4.466 1.00 89.56 114 LYS A CA 1
ATOM 891 C C . LYS A 1 114 ? -15.408 -9.751 5.200 1.00 89.56 114 LYS A C 1
ATOM 893 O O . LYS A 1 114 ? -15.858 -10.894 5.099 1.00 89.56 114 LYS A O 1
ATOM 898 N N . SER A 1 115 ? -15.973 -8.819 5.964 1.00 86.75 115 SER A N 1
ATOM 899 C CA . SER A 1 115 ? -17.201 -9.047 6.734 1.00 86.75 115 SER A CA 1
ATOM 900 C C . SER A 1 115 ? -18.464 -9.025 5.864 1.00 86.75 115 SER A C 1
ATOM 902 O O . SER A 1 115 ? -19.479 -9.631 6.219 1.00 86.75 115 SER A O 1
ATOM 904 N N . LEU A 1 116 ? -18.397 -8.373 4.701 1.00 80.25 116 LEU A N 1
ATOM 905 C CA . LEU A 1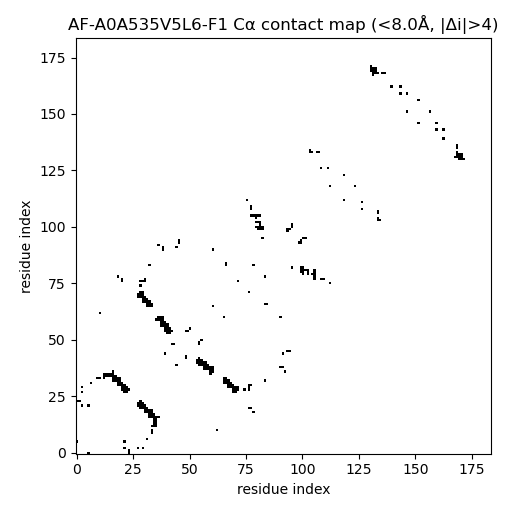 116 ? -19.528 -8.152 3.809 1.00 80.25 116 LEU A CA 1
ATOM 906 C C . LEU A 1 116 ? -19.540 -9.181 2.674 1.00 80.25 116 LEU A C 1
ATOM 908 O O . LEU A 1 116 ? -18.542 -9.418 2.003 1.00 80.25 116 LEU A O 1
ATOM 912 N N . ARG A 1 117 ? -20.696 -9.813 2.438 1.00 76.56 117 ARG A N 1
ATOM 913 C CA . ARG A 1 117 ? -20.861 -10.784 1.335 1.00 76.56 117 ARG A CA 1
ATOM 914 C C . ARG A 1 117 ? -21.270 -10.141 0.013 1.00 76.56 117 ARG A C 1
ATOM 916 O O . ARG A 1 117 ? -20.999 -10.706 -1.041 1.00 76.56 117 ARG A O 1
ATOM 923 N N . GLN A 1 118 ? -21.966 -9.010 0.073 1.00 84.50 118 GLN A N 1
ATOM 924 C CA . GLN A 1 118 ? -22.384 -8.216 -1.079 1.00 84.50 118 GLN A CA 1
ATOM 925 C C . GLN A 1 118 ? -22.263 -6.750 -0.687 1.00 84.50 118 GLN A C 1
ATOM 927 O O . GLN A 1 118 ? -23.039 -6.274 0.136 1.00 84.50 118 GLN A O 1
ATOM 932 N N . LEU A 1 119 ? -21.265 -6.071 -1.244 1.00 87.00 119 LEU A N 1
ATOM 933 C CA . LEU A 1 119 ? -21.053 -4.649 -1.009 1.00 87.00 119 LEU A CA 1
ATOM 934 C C . LEU A 1 119 ? -22.170 -3.849 -1.673 1.00 87.00 119 LEU A C 1
ATOM 936 O O . LEU A 1 119 ? -22.439 -4.003 -2.867 1.00 87.00 119 LEU A O 1
ATOM 940 N N . THR A 1 120 ? -22.807 -2.983 -0.898 1.00 90.50 120 THR A N 1
ATOM 941 C CA . THR A 1 120 ? -23.747 -1.986 -1.402 1.00 90.50 120 THR A CA 1
ATOM 942 C C . THR A 1 120 ? -23.066 -0.624 -1.527 1.00 90.50 120 THR A C 1
ATOM 944 O O . THR A 1 120 ? -22.005 -0.377 -0.954 1.00 90.50 120 THR A O 1
ATOM 947 N N . MET A 1 121 ? -23.698 0.305 -2.248 1.00 91.38 121 MET A N 1
ATOM 948 C CA . MET A 1 121 ? -23.245 1.702 -2.277 1.00 91.38 121 MET A CA 1
ATOM 949 C C . MET A 1 121 ? -23.207 2.323 -0.877 1.00 91.38 121 MET A C 1
ATOM 951 O O . MET A 1 121 ? -22.282 3.064 -0.566 1.00 91.38 121 MET A O 1
ATOM 955 N N . GLN A 1 122 ? -24.172 1.975 -0.022 1.00 92.56 122 GLN A N 1
ATOM 956 C CA . GLN A 1 122 ? -24.234 2.474 1.348 1.00 92.56 122 GLN A CA 1
ATOM 957 C C . GLN A 1 122 ? -23.064 1.959 2.199 1.00 92.56 122 GLN A C 1
ATOM 959 O O . GLN A 1 122 ? -22.524 2.710 3.008 1.00 92.56 122 GLN A O 1
ATOM 964 N N . ASP A 1 123 ? -22.636 0.709 1.996 1.00 90.94 123 ASP A N 1
ATOM 965 C CA . ASP A 1 123 ? -21.450 0.170 2.672 1.00 90.94 123 ASP A CA 1
ATOM 966 C C . ASP A 1 123 ? -20.185 0.928 2.252 1.00 90.94 123 ASP A C 1
ATOM 968 O O . ASP A 1 123 ? -19.365 1.280 3.096 1.00 90.94 123 ASP A O 1
ATOM 972 N N . MET A 1 124 ? -20.054 1.247 0.959 1.00 90.94 124 MET A N 1
ATOM 973 C CA . MET A 1 124 ? -18.924 2.028 0.445 1.00 90.94 124 MET A CA 1
ATOM 974 C C . MET A 1 124 ? -18.919 3.465 0.976 1.00 90.94 124 MET A C 1
ATOM 976 O O . MET A 1 124 ? -17.857 3.977 1.325 1.00 90.94 124 MET A O 1
ATOM 980 N N . GLU A 1 125 ? -20.083 4.115 1.054 1.00 92.06 125 GLU A N 1
ATOM 981 C CA . GLU A 1 125 ? -20.226 5.446 1.658 1.00 92.06 125 GLU A CA 1
ATOM 982 C C . GLU A 1 125 ? -19.810 5.422 3.129 1.00 92.06 125 GLU A C 1
ATOM 984 O O . GLU A 1 125 ? -19.000 6.246 3.558 1.00 92.06 125 GLU A O 1
ATOM 989 N N . ARG A 1 126 ? -20.306 4.436 3.886 1.00 90.56 126 ARG A N 1
ATOM 990 C CA . ARG A 1 126 ? -19.947 4.250 5.292 1.00 90.56 126 ARG A CA 1
ATOM 991 C C . ARG A 1 126 ? -18.440 4.075 5.452 1.00 90.56 126 ARG A C 1
ATOM 993 O O . ARG A 1 126 ? -17.849 4.841 6.204 1.00 90.56 126 ARG A O 1
ATOM 1000 N N . MET A 1 127 ? -17.829 3.153 4.709 1.00 89.56 127 MET A N 1
ATOM 1001 C CA . MET A 1 127 ? -16.389 2.886 4.758 1.00 89.56 127 MET A CA 1
ATOM 1002 C C . MET A 1 127 ? -15.562 4.133 4.420 1.00 89.56 127 MET A C 1
ATOM 1004 O O . MET A 1 127 ? -14.621 4.468 5.133 1.00 89.56 127 MET A O 1
ATOM 1008 N N . GLN A 1 128 ? -15.928 4.872 3.365 1.00 90.44 128 GLN A N 1
ATOM 1009 C CA . GLN A 1 128 ? -15.211 6.093 2.972 1.00 90.44 128 GLN A CA 1
ATOM 1010 C C . GLN A 1 128 ? -15.370 7.239 3.978 1.00 90.44 128 GLN A C 1
ATOM 1012 O O . GLN A 1 128 ? -14.490 8.094 4.072 1.00 90.44 128 GLN A O 1
ATOM 1017 N N . SER A 1 129 ? -16.481 7.267 4.715 1.00 91.31 129 SER A N 1
ATOM 1018 C CA . SER A 1 129 ? -16.739 8.238 5.785 1.00 91.31 129 SER A CA 1
ATOM 1019 C C . SER A 1 129 ? -16.317 7.753 7.176 1.00 91.31 129 SER A C 1
ATOM 1021 O O . SER A 1 129 ? -16.541 8.474 8.153 1.00 91.31 129 SER A O 1
ATOM 1023 N N . SER A 1 130 ? -15.727 6.553 7.283 1.00 88.56 130 SER A N 1
ATOM 1024 C CA . SER A 1 130 ? -15.312 5.995 8.567 1.00 88.56 130 SER A CA 1
ATOM 1025 C C . SER A 1 130 ? -14.305 6.925 9.230 1.00 88.56 130 SER A C 1
ATOM 1027 O O . SER A 1 130 ? -13.364 7.430 8.618 1.00 88.56 130 SER A O 1
ATOM 1029 N N . THR A 1 131 ? -14.534 7.158 10.514 1.00 88.88 131 THR A N 1
ATOM 1030 C CA . THR A 1 131 ? -13.634 7.916 11.384 1.00 88.88 131 THR A CA 1
ATOM 1031 C C . THR A 1 131 ? -13.117 7.034 12.506 1.00 88.88 131 THR A C 1
ATOM 1033 O O . THR A 1 131 ? -12.600 7.552 13.486 1.00 88.88 131 THR A O 1
ATOM 1036 N N . HIS A 1 132 ? -13.293 5.720 12.397 1.00 87.94 132 HIS A N 1
ATOM 1037 C CA . HIS A 1 132 ? -12.886 4.770 13.414 1.00 87.94 132 HIS A CA 1
ATOM 1038 C C . HIS A 1 132 ? -11.354 4.732 13.571 1.00 87.94 132 HIS A C 1
ATOM 1040 O O . HIS A 1 132 ? -10.598 4.848 12.608 1.00 87.94 132 HIS A O 1
ATOM 1046 N N . ASP A 1 133 ? -10.899 4.610 14.815 1.00 87.75 133 ASP A N 1
ATOM 1047 C CA . ASP A 1 133 ? -9.502 4.458 15.194 1.00 87.75 133 ASP A CA 1
ATOM 1048 C C . ASP A 1 133 ? -9.220 2.980 15.467 1.00 87.75 133 ASP A C 1
ATOM 1050 O O . ASP A 1 133 ? -9.402 2.458 16.574 1.00 87.75 133 ASP A O 1
ATOM 1054 N N . TYR A 1 134 ? -8.757 2.298 14.421 1.00 87.06 134 TYR A N 1
ATOM 1055 C CA . TYR A 1 134 ? -8.385 0.891 14.492 1.00 87.06 134 TYR A CA 1
ATOM 1056 C C . TYR A 1 134 ? -7.308 0.610 15.553 1.00 87.06 134 TYR A C 1
ATOM 1058 O O . TYR A 1 134 ? -7.368 -0.412 16.237 1.00 87.06 134 TYR A O 1
ATOM 1066 N N . LEU A 1 135 ? -6.344 1.520 15.741 1.00 88.94 135 LEU A N 1
ATOM 1067 C CA . LEU A 1 135 ? -5.276 1.342 16.724 1.00 88.94 135 LEU A CA 1
ATOM 1068 C C . LEU A 1 135 ? -5.813 1.432 18.154 1.00 88.94 135 LEU A C 1
ATOM 1070 O O . LEU A 1 135 ? -5.434 0.623 19.005 1.00 88.94 135 LEU A O 1
ATOM 1074 N N . ALA A 1 136 ? -6.717 2.375 18.422 1.00 89.50 136 ALA A N 1
ATOM 1075 C CA . ALA A 1 136 ? -7.373 2.481 19.719 1.00 89.50 136 ALA A CA 1
ATOM 1076 C C . ALA A 1 136 ? -8.131 1.188 20.065 1.00 89.50 136 ALA A C 1
ATOM 1078 O O . ALA A 1 136 ? -8.047 0.720 21.201 1.00 89.50 136 ALA A O 1
ATOM 1079 N N . GLY A 1 137 ? -8.785 0.557 19.081 1.00 87.75 137 GLY A N 1
ATOM 1080 C CA . GLY A 1 137 ? -9.444 -0.742 19.252 1.00 87.75 137 GLY A CA 1
ATOM 1081 C C . GLY A 1 137 ? -8.506 -1.873 19.699 1.00 87.75 137 GLY A C 1
ATOM 1082 O O . GLY A 1 137 ? -8.953 -2.797 20.376 1.00 87.75 137 GLY A O 1
ATOM 1083 N N . LEU A 1 138 ? -7.211 -1.787 19.374 1.00 87.94 138 LEU A N 1
ATOM 1084 C CA . LEU A 1 138 ? -6.191 -2.751 19.801 1.00 87.94 138 LEU A CA 1
ATOM 1085 C C . LEU A 1 138 ? -5.575 -2.398 21.161 1.00 87.94 138 LEU A C 1
ATOM 1087 O O . LEU A 1 138 ? -5.388 -3.277 21.998 1.00 87.94 138 LEU A O 1
ATOM 1091 N N . ILE A 1 139 ? -5.232 -1.125 21.383 1.00 91.56 139 ILE A N 1
ATOM 1092 C CA . ILE A 1 139 ? -4.456 -0.704 22.561 1.00 91.56 139 ILE A CA 1
ATOM 1093 C C . ILE A 1 139 ? -5.336 -0.514 23.795 1.00 91.56 139 ILE A C 1
ATOM 1095 O O . ILE A 1 139 ? -4.919 -0.872 24.896 1.00 91.56 139 ILE A O 1
ATOM 1099 N N . VAL A 1 140 ? -6.534 0.057 23.647 1.00 91.94 140 VAL A N 1
ATOM 1100 C CA . VAL A 1 140 ? -7.384 0.410 24.795 1.00 91.94 140 VAL A CA 1
ATOM 1101 C C . VAL A 1 140 ? -7.747 -0.811 25.652 1.00 91.94 140 VAL A C 1
ATOM 1103 O O . VAL A 1 140 ? -7.606 -0.709 26.871 1.00 91.94 140 VAL A O 1
ATOM 1106 N N . PRO A 1 141 ? -8.144 -1.973 25.091 1.00 91.00 141 PRO A N 1
ATOM 1107 C CA . PRO A 1 141 ? -8.428 -3.158 25.903 1.00 91.00 141 PRO A CA 1
ATOM 1108 C C . PRO A 1 141 ? -7.225 -3.635 26.732 1.00 91.00 141 PRO A C 1
ATOM 1110 O O . PRO A 1 141 ? -7.378 -3.938 27.915 1.00 91.00 141 PRO A O 1
ATOM 1113 N N . GLU A 1 142 ? -6.027 -3.651 26.140 1.00 91.94 142 GLU A N 1
ATOM 1114 C CA . GLU A 1 142 ? -4.784 -4.052 26.817 1.00 91.94 142 GLU A CA 1
ATOM 1115 C C . GLU A 1 142 ? -4.376 -3.045 27.906 1.00 91.94 142 GLU A C 1
ATOM 1117 O O . GLU A 1 142 ? -3.958 -3.418 29.009 1.00 91.94 142 GLU A O 1
ATOM 1122 N N . LEU A 1 143 ? -4.552 -1.751 27.622 1.00 91.50 143 LEU A N 1
ATOM 1123 C CA . LEU A 1 143 ? -4.297 -0.675 28.571 1.00 91.50 143 LEU A CA 1
ATOM 1124 C C . LEU A 1 143 ? -5.234 -0.775 29.781 1.00 91.50 143 LEU A C 1
ATOM 1126 O O . LEU A 1 143 ? -4.750 -0.805 30.910 1.00 91.50 143 L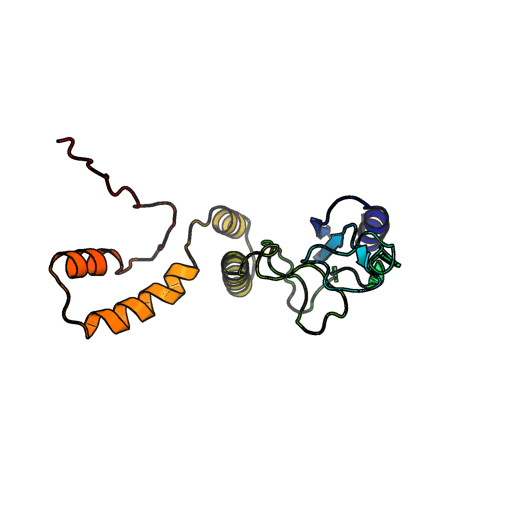EU A O 1
ATOM 1130 N N . LEU A 1 144 ? -6.548 -0.896 29.561 1.00 90.88 144 LEU A N 1
ATOM 1131 C CA . LEU A 1 144 ? -7.538 -1.062 30.633 1.00 90.88 144 LEU A CA 1
ATOM 1132 C C . LEU A 1 144 ? -7.264 -2.325 31.461 1.00 90.88 144 LEU A C 1
ATOM 1134 O O . LEU A 1 144 ? -7.315 -2.286 32.688 1.00 90.88 144 LEU A O 1
ATOM 1138 N N . GLY A 1 145 ? -6.891 -3.434 30.813 1.00 89.81 145 GLY A N 1
ATOM 1139 C CA . GLY A 1 145 ? -6.482 -4.657 31.507 1.00 89.81 145 GLY A CA 1
ATOM 1140 C C . GLY A 1 145 ? -5.327 -4.435 32.489 1.00 89.81 145 GLY A C 1
ATOM 1141 O O . GLY A 1 145 ? -5.333 -4.991 33.588 1.00 89.81 145 GLY A O 1
ATOM 1142 N N . THR A 1 146 ? -4.369 -3.581 32.125 1.00 90.25 146 THR A N 1
ATOM 1143 C CA . THR A 1 146 ? -3.233 -3.229 32.986 1.00 90.25 146 THR A CA 1
ATOM 1144 C C . THR A 1 146 ? -3.643 -2.258 34.099 1.00 90.25 146 THR A C 1
ATOM 1146 O O . THR A 1 146 ? -3.311 -2.484 35.267 1.00 90.25 146 THR A O 1
ATOM 1149 N N . LEU A 1 147 ? -4.392 -1.203 33.758 1.00 90.25 147 LEU A N 1
ATOM 1150 C CA . LEU A 1 147 ? -4.814 -0.143 34.682 1.00 90.25 147 LEU A CA 1
ATOM 1151 C C . LEU A 1 147 ? -5.687 -0.663 35.829 1.00 90.25 147 LEU A C 1
ATOM 1153 O O . LEU A 1 147 ? -5.468 -0.266 36.971 1.00 90.25 147 LEU A O 1
ATOM 1157 N N . HIS A 1 148 ? -6.559 -1.644 35.575 1.00 85.81 148 HIS A N 1
ATOM 1158 C CA . HIS A 1 148 ? -7.394 -2.268 36.609 1.00 85.81 148 HIS A CA 1
ATOM 1159 C C . HIS A 1 148 ? -6.604 -2.894 37.774 1.00 85.81 148 HIS A C 1
ATOM 1161 O O . HIS A 1 148 ? -7.168 -3.152 38.839 1.00 85.81 148 HIS A O 1
ATOM 1167 N N . THR A 1 149 ? -5.315 -3.184 37.581 1.00 89.69 149 THR A N 1
ATOM 1168 C CA . THR A 1 149 ? -4.442 -3.766 38.615 1.00 89.69 149 THR A CA 1
ATOM 1169 C C . THR A 1 149 ? -3.501 -2.748 39.261 1.00 89.69 149 THR A C 1
ATOM 1171 O O . THR A 1 149 ? -2.801 -3.078 40.220 1.00 89.69 149 THR A O 1
ATOM 1174 N N . ALA A 1 150 ? -3.479 -1.515 38.753 1.00 90.12 150 ALA A N 1
ATOM 1175 C CA . ALA A 1 150 ? -2.601 -0.454 39.213 1.00 90.12 150 ALA A CA 1
ATOM 1176 C C . ALA A 1 150 ? -3.271 0.419 40.287 1.00 90.12 150 ALA A C 1
ATOM 1178 O O . ALA A 1 150 ? -4.485 0.612 40.315 1.00 90.12 150 ALA A O 1
ATOM 1179 N N . SER A 1 151 ? -2.457 0.998 41.171 1.00 93.81 151 SER A N 1
ATOM 1180 C CA . SER A 1 151 ? -2.910 2.056 42.077 1.00 93.81 151 SER A CA 1
ATOM 1181 C C . SER A 1 151 ? -2.876 3.392 41.343 1.00 93.81 151 SER A C 1
ATOM 1183 O O . SER A 1 151 ? -1.814 3.997 41.222 1.00 93.81 151 SER A O 1
ATOM 1185 N N . LEU A 1 152 ? -4.033 3.833 40.858 1.00 93.69 152 LEU A N 1
ATOM 1186 C CA . LEU A 1 152 ? -4.178 5.073 40.099 1.00 93.69 152 LEU A CA 1
ATOM 1187 C C . LEU A 1 152 ? -4.448 6.276 41.011 1.00 93.69 152 LEU A C 1
ATOM 1189 O O . LEU A 1 152 ? -5.209 6.184 41.980 1.00 93.69 152 LEU A O 1
ATOM 1193 N N . SER A 1 153 ? -3.859 7.420 40.671 1.00 94.81 153 SER A N 1
ATOM 1194 C CA . SER A 1 153 ? -4.229 8.728 41.212 1.00 94.81 153 SER A CA 1
ATOM 1195 C C . SER A 1 153 ? -5.649 9.130 40.791 1.00 94.81 153 SER A C 1
ATOM 1197 O O . SER A 1 153 ? -6.251 8.538 39.895 1.00 94.81 153 SER A O 1
ATOM 1199 N N . GLY A 1 154 ? -6.200 10.175 41.418 1.00 93.50 154 GLY A N 1
ATOM 1200 C CA . GLY A 1 154 ? -7.537 10.667 41.069 1.00 93.50 154 GLY A CA 1
ATOM 1201 C C . GLY A 1 154 ? -7.659 11.140 39.614 1.00 93.50 154 GLY A C 1
ATOM 1202 O O . GLY A 1 154 ? -8.703 10.941 39.002 1.00 93.50 154 GLY A O 1
ATOM 1203 N N . GLU A 1 155 ? -6.598 11.723 39.046 1.00 93.19 155 GLU A N 1
ATOM 1204 C CA . GLU A 1 155 ? -6.571 12.158 37.641 1.00 93.19 155 GLU A CA 1
ATOM 1205 C C . GLU A 1 155 ? -6.507 10.963 36.678 1.00 93.19 155 GLU A C 1
ATOM 1207 O O . GLU A 1 155 ? -7.223 10.932 35.679 1.00 93.19 155 GLU A O 1
ATOM 1212 N N . GLU A 1 156 ? -5.716 9.938 37.001 1.00 91.88 156 GLU A N 1
ATOM 1213 C CA . GLU A 1 156 ? -5.600 8.722 36.185 1.00 91.88 156 GLU A CA 1
ATOM 1214 C C . GLU A 1 156 ? -6.902 7.910 36.171 1.00 91.88 156 GLU A C 1
ATOM 1216 O O . GLU A 1 156 ? -7.298 7.426 35.115 1.00 91.88 156 GLU A O 1
ATOM 1221 N N . GLN A 1 157 ? -7.621 7.833 37.296 1.00 90.25 157 GLN A N 1
ATOM 1222 C CA . GLN A 1 157 ? -8.954 7.212 37.353 1.00 90.25 157 GLN A CA 1
ATOM 1223 C C . GLN A 1 157 ? -9.973 7.961 36.482 1.00 90.25 157 GLN A C 1
ATOM 1225 O O . GLN A 1 157 ? -10.820 7.348 35.832 1.00 90.25 157 GLN A O 1
ATOM 1230 N N . GLN A 1 158 ? -9.899 9.298 36.446 1.00 89.88 158 GLN A N 1
ATOM 1231 C CA . GLN A 1 158 ? -10.751 10.104 35.566 1.00 89.88 158 GLN A CA 1
ATOM 1232 C C . GLN A 1 158 ? -10.412 9.873 34.091 1.00 89.88 158 GLN A C 1
ATOM 1234 O O . GLN A 1 158 ? -11.325 9.773 33.276 1.00 89.88 158 GLN A O 1
ATOM 1239 N N . ALA A 1 159 ? -9.127 9.759 33.747 1.00 89.31 159 ALA A N 1
ATOM 1240 C CA . ALA A 1 159 ? -8.688 9.463 32.387 1.00 89.31 159 ALA A CA 1
ATOM 1241 C C . ALA A 1 159 ? -9.097 8.049 31.941 1.00 89.31 159 ALA A C 1
ATOM 1243 O O . ALA A 1 159 ? -9.629 7.891 30.846 1.00 89.31 159 ALA A O 1
ATOM 1244 N N . GLU A 1 160 ? -8.925 7.039 32.797 1.00 89.44 160 GLU A N 1
ATOM 1245 C CA . GLU A 1 160 ? -9.362 5.660 32.545 1.00 89.44 160 GLU A CA 1
ATOM 1246 C C . GLU A 1 160 ? -10.865 5.594 32.235 1.00 89.44 160 GLU A C 1
ATOM 1248 O O . GLU A 1 160 ? -11.273 4.966 31.259 1.00 89.44 160 GLU A O 1
ATOM 1253 N N . ALA A 1 161 ? -11.692 6.321 32.993 1.00 86.19 161 ALA A N 1
ATOM 1254 C CA . ALA A 1 161 ? -13.136 6.375 32.772 1.00 86.19 161 ALA A CA 1
ATOM 1255 C C . ALA A 1 161 ? -13.535 6.957 31.399 1.00 86.19 161 ALA A C 1
ATOM 1257 O O . ALA A 1 161 ? -14.634 6.680 30.917 1.00 86.19 161 ALA A O 1
ATOM 1258 N N . LEU A 1 162 ? -12.662 7.741 30.754 1.00 88.12 162 LEU A N 1
ATOM 1259 C CA . LEU A 1 162 ? -12.884 8.277 29.406 1.00 88.12 162 LEU A CA 1
ATOM 1260 C C . LEU A 1 162 ? -12.507 7.285 28.294 1.00 88.12 162 LEU A C 1
ATOM 1262 O O . LEU A 1 162 ? -12.891 7.505 27.147 1.00 88.12 162 LEU A O 1
ATOM 1266 N N . LEU A 1 163 ? -11.781 6.208 28.617 1.00 82.88 163 LEU A N 1
ATOM 1267 C CA . LEU A 1 163 ? -11.337 5.183 27.665 1.00 82.88 163 LEU A CA 1
ATOM 1268 C C . LEU A 1 163 ? -12.356 4.038 27.480 1.00 82.88 163 LEU A C 1
ATOM 1270 O O . LEU A 1 163 ? -12.215 3.235 26.561 1.00 82.88 163 LEU A O 1
ATOM 1274 N N . VAL A 1 164 ? -13.383 3.938 28.332 1.00 66.44 164 VAL A N 1
ATOM 1275 C CA . VAL A 1 164 ? -14.359 2.828 28.330 1.00 66.44 164 VAL A CA 1
ATOM 1276 C C . VAL A 1 164 ? -15.466 3.058 27.275 1.00 66.44 164 VAL A C 1
ATOM 1278 O O . VAL A 1 164 ? -15.989 4.170 27.176 1.00 66.44 164 VAL A O 1
ATOM 1281 N N . PRO A 1 165 ? -15.860 2.046 26.470 1.00 62.06 165 PRO A N 1
ATOM 1282 C CA . PRO A 1 165 ? -16.481 2.289 25.169 1.00 62.06 165 PRO A CA 1
ATOM 1283 C C . PRO A 1 165 ? -18.010 2.412 25.233 1.00 62.06 165 PRO A C 1
ATOM 1285 O O . PRO A 1 165 ? -18.675 1.738 26.025 1.00 62.06 165 PRO A O 1
ATOM 1288 N N . PRO A 1 166 ? -18.594 3.142 24.269 1.00 47.00 166 PRO A N 1
ATOM 1289 C CA . PRO A 1 166 ? -19.636 2.519 23.470 1.00 47.00 166 PRO A CA 1
ATOM 1290 C C . PRO A 1 166 ? -19.394 2.756 21.972 1.00 47.00 166 PRO A C 1
ATOM 1292 O O . PRO A 1 166 ? -19.556 3.858 21.466 1.00 47.00 166 PRO A O 1
ATOM 1295 N N . VAL A 1 167 ? -19.071 1.669 21.269 1.00 44.41 167 VAL A N 1
ATOM 1296 C CA . VAL A 1 167 ? -19.314 1.433 19.830 1.00 44.41 167 VAL A CA 1
ATOM 1297 C C . VAL A 1 167 ? -18.534 2.275 18.809 1.00 44.41 167 VAL A C 1
ATOM 1299 O O . VAL A 1 167 ? -18.335 1.792 17.702 1.00 44.41 167 VAL A O 1
ATOM 1302 N N . GLU A 1 168 ? -18.001 3.446 19.136 1.00 51.75 168 GLU A N 1
ATOM 1303 C CA . GLU A 1 168 ? -17.271 4.260 18.158 1.00 51.75 168 GLU A CA 1
ATOM 1304 C C . GLU A 1 168 ? -16.069 4.933 18.819 1.00 51.75 168 GLU A C 1
ATOM 1306 O O . GLU A 1 168 ? -16.153 6.053 19.321 1.00 51.75 168 GLU A O 1
ATOM 1311 N N . LEU A 1 169 ? -14.914 4.259 18.795 1.00 53.94 169 LEU A N 1
ATOM 1312 C CA . LEU A 1 169 ? -13.622 4.938 18.905 1.00 53.94 169 LEU A CA 1
ATOM 1313 C C . LEU A 1 169 ? -13.436 5.740 17.616 1.00 53.94 169 LEU A C 1
ATOM 1315 O O . LEU A 1 169 ? -12.734 5.323 16.711 1.00 53.94 169 LEU A O 1
ATOM 1319 N N . SER A 1 170 ? -14.185 6.830 17.483 1.00 50.28 170 SER A N 1
ATOM 1320 C CA . SER A 1 170 ? -14.170 7.710 16.325 1.00 50.28 170 SER A CA 1
ATOM 1321 C C . SER A 1 170 ? -13.207 8.869 16.582 1.00 50.28 170 SER A C 1
ATOM 1323 O O . SER A 1 170 ? -13.375 9.628 17.537 1.00 50.28 170 SER A O 1
ATOM 1325 N N . CYS A 1 171 ? -12.246 9.085 15.684 1.00 55.53 171 CYS A N 1
ATOM 1326 C CA . CYS A 1 171 ? -11.422 10.292 15.624 1.00 55.53 171 CYS A CA 1
ATOM 1327 C C . CYS A 1 171 ? -12.248 11.579 15.429 1.00 55.53 171 CYS A C 1
ATOM 1329 O O . CYS A 1 171 ? -11.698 12.673 15.549 1.00 55.53 171 CYS A O 1
ATOM 1331 N N . ALA A 1 172 ? -13.552 11.493 15.134 1.00 42.28 172 ALA A N 1
ATOM 1332 C CA . ALA A 1 172 ? -14.405 12.656 14.913 1.00 42.28 172 ALA A CA 1
ATOM 1333 C C . ALA A 1 172 ? -15.091 13.198 16.175 1.00 42.28 172 ALA A C 1
ATOM 1335 O O . ALA A 1 172 ? -15.853 14.160 16.074 1.00 42.28 172 ALA A O 1
ATOM 1336 N N . SER A 1 173 ? -14.858 12.657 17.375 1.00 33.19 173 SER A N 1
ATOM 1337 C CA . SER A 1 173 ? -15.493 13.210 18.578 1.00 33.19 173 SER A CA 1
ATOM 1338 C C . SER A 1 173 ? -14.664 13.055 19.853 1.00 33.19 173 SER A C 1
ATOM 1340 O O . SER A 1 173 ? -14.447 11.956 20.341 1.00 33.19 173 SER A O 1
ATOM 1342 N N . LYS A 1 174 ? -14.340 14.219 20.444 1.00 32.72 174 LYS A N 1
ATOM 1343 C CA . LYS A 1 174 ? -13.786 14.469 21.794 1.00 32.72 174 LYS A CA 1
ATOM 1344 C C . LYS A 1 174 ? -12.264 14.350 21.973 1.00 32.72 174 LYS A C 1
ATOM 1346 O O . LYS A 1 174 ? -11.788 13.631 22.840 1.00 32.72 174 LYS A O 1
ATOM 1351 N N . LEU A 1 175 ? -11.512 15.227 21.306 1.00 29.00 175 LEU A N 1
ATOM 1352 C CA . LEU A 1 175 ? -10.273 15.765 21.885 1.00 29.00 175 LEU A CA 1
ATOM 1353 C C . LEU A 1 175 ? -10.303 17.303 21.857 1.00 29.00 175 LEU A C 1
ATOM 1355 O O . LEU A 1 175 ? -9.641 17.956 21.059 1.00 29.00 175 LEU A O 1
ATOM 1359 N N . ILE A 1 176 ? -11.124 17.898 22.726 1.00 26.64 176 ILE A N 1
ATOM 1360 C CA . ILE A 1 176 ? -10.927 19.283 23.175 1.00 26.64 176 ILE A CA 1
ATOM 1361 C C . ILE A 1 176 ? -10.600 19.188 24.661 1.00 26.64 176 ILE A C 1
ATOM 1363 O O . ILE A 1 176 ? -11.490 19.192 25.506 1.00 26.64 176 ILE A O 1
ATOM 1367 N N . VAL A 1 177 ? -9.311 19.064 24.969 1.00 24.81 177 VAL A N 1
ATOM 1368 C CA . VAL A 1 177 ? -8.786 19.403 26.292 1.00 24.81 177 VAL A CA 1
ATOM 1369 C C . VAL A 1 177 ? -8.385 20.877 26.206 1.00 24.81 177 VAL A C 1
ATOM 1371 O O . VAL A 1 177 ? -7.462 21.200 25.454 1.00 24.81 177 VAL A O 1
ATOM 1374 N N . PRO A 1 178 ? -9.077 21.809 26.885 1.00 24.45 178 PRO A N 1
ATOM 1375 C CA . PRO A 1 178 ? -8.654 23.198 26.895 1.00 24.45 178 PRO A CA 1
ATOM 1376 C C . PRO A 1 178 ? -7.368 23.306 27.720 1.00 24.45 178 PRO A C 1
ATOM 1378 O O . PRO A 1 178 ? -7.387 23.190 28.942 1.00 24.45 178 PRO A O 1
ATOM 1381 N N . LEU A 1 179 ? -6.239 23.541 27.051 1.00 26.56 179 LEU A N 1
ATOM 1382 C CA . LEU A 1 179 ? -5.018 24.003 27.706 1.00 26.56 179 LEU A CA 1
ATOM 1383 C C . LEU A 1 179 ? -5.264 25.427 28.221 1.00 26.56 179 LEU A C 1
ATOM 1385 O O . LEU A 1 179 ? -5.079 26.407 27.500 1.00 26.56 179 LEU A O 1
ATOM 1389 N N . SER A 1 180 ? -5.705 25.556 29.472 1.00 28.61 180 SER A N 1
ATOM 1390 C CA . SER A 1 180 ? -5.660 26.829 30.185 1.00 28.61 180 SER A CA 1
ATOM 1391 C C . SER A 1 180 ? -4.211 27.111 30.584 1.00 28.61 180 SER A C 1
ATOM 1393 O O . SER A 1 180 ? -3.731 26.620 31.605 1.00 28.61 180 SER A O 1
ATOM 1395 N N . TYR A 1 181 ? -3.502 27.901 29.782 1.00 28.39 181 TYR A N 1
ATOM 1396 C CA . TYR A 1 181 ? -2.275 28.549 30.237 1.00 28.39 181 TYR A CA 1
ATOM 1397 C C . TYR A 1 181 ? -2.656 29.663 31.219 1.00 28.39 181 TYR A C 1
ATOM 1399 O O . TYR A 1 181 ? -3.226 30.681 30.828 1.00 28.39 181 TYR A O 1
ATOM 1407 N N . SER A 1 182 ? -2.364 29.454 32.504 1.00 27.84 182 SER A N 1
ATOM 1408 C CA . SER A 1 182 ? -2.367 30.521 33.504 1.00 27.84 182 SER A CA 1
ATOM 1409 C C . SER A 1 182 ? -1.071 31.310 33.361 1.00 27.84 182 SER A C 1
ATOM 1411 O O . SER A 1 182 ? 0.006 30.799 33.662 1.00 27.84 182 SER A O 1
ATOM 1413 N N . SER A 1 183 ? -1.174 32.545 32.887 1.00 31.88 183 SER A N 1
ATOM 1414 C CA . SER A 1 183 ? -0.075 33.506 32.891 1.00 31.88 183 SER A CA 1
ATOM 1415 C C . SER A 1 183 ? 0.178 33.988 34.324 1.00 31.88 183 SER A C 1
ATOM 1417 O O . SER A 1 183 ? -0.719 34.559 34.948 1.00 31.88 183 SER A O 1
ATOM 1419 N N . HIS A 1 184 ? 1.396 33.791 34.823 1.00 38.66 184 HIS A N 1
ATOM 1420 C CA . HIS A 1 184 ? 2.002 34.636 35.851 1.00 38.66 184 HIS A CA 1
ATOM 1421 C C . HIS A 1 184 ? 3.163 35.399 35.224 1.00 38.66 184 HIS A C 1
ATOM 1423 O O . HIS A 1 184 ? 3.882 34.782 34.405 1.00 38.66 184 HIS A O 1
#